Protein AF-A0A0S7YKS0-F1 (afdb_monomer_lite)

Structure (mmCIF, N/CA/C/O backbone):
data_AF-A0A0S7YKS0-F1
#
_entry.id   AF-A0A0S7YKS0-F1
#
loop_
_atom_site.group_PDB
_atom_site.id
_atom_site.type_symbol
_atom_site.label_atom_id
_atom_site.label_alt_id
_atom_site.label_comp_id
_atom_site.label_asym_id
_atom_site.label_entity_id
_atom_site.label_seq_id
_atom_site.pdbx_PDB_ins_code
_atom_site.Cartn_x
_atom_site.Cartn_y
_atom_site.Cartn_z
_atom_site.occupancy
_atom_site.B_iso_or_equiv
_atom_site.auth_seq_id
_atom_site.auth_comp_id
_atom_site.auth_asym_id
_atom_site.auth_atom_id
_atom_site.pdbx_PDB_model_num
ATOM 1 N N . MET A 1 1 ? 67.281 -23.633 -19.489 1.00 41.59 1 MET A N 1
ATOM 2 C CA . M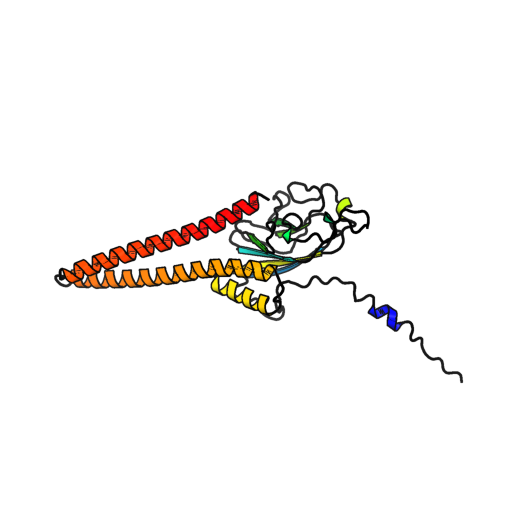ET A 1 1 ? 66.111 -23.533 -18.586 1.00 41.59 1 MET A CA 1
ATOM 3 C C . MET A 1 1 ? 65.755 -22.061 -18.432 1.00 41.59 1 MET A C 1
ATOM 5 O O . MET A 1 1 ? 66.538 -21.329 -17.847 1.00 41.59 1 MET A O 1
ATOM 9 N N . LYS A 1 2 ? 64.651 -21.601 -19.032 1.00 41.91 2 LYS A N 1
ATOM 10 C CA . LYS A 1 2 ? 64.213 -20.194 -18.996 1.00 41.91 2 LYS A CA 1
ATOM 11 C C . LYS A 1 2 ? 62.787 -20.181 -18.433 1.00 41.91 2 LYS A C 1
ATOM 13 O O . LYS A 1 2 ? 61.886 -20.729 -19.063 1.00 41.91 2 LYS A O 1
ATOM 18 N N . LYS A 1 3 ? 62.629 -19.679 -17.204 1.00 43.31 3 LYS A N 1
ATOM 19 C CA . LYS A 1 3 ? 61.348 -19.578 -16.483 1.00 43.31 3 LYS A CA 1
ATOM 20 C C . LYS A 1 3 ? 60.443 -18.576 -17.215 1.00 43.31 3 LYS A C 1
ATOM 22 O O . LYS A 1 3 ? 60.884 -17.463 -17.481 1.00 43.31 3 LYS A O 1
ATOM 27 N N . ARG A 1 4 ? 59.217 -18.986 -17.556 1.00 46.75 4 ARG A N 1
ATOM 28 C CA . ARG A 1 4 ? 58.121 -18.091 -17.966 1.00 46.75 4 ARG A CA 1
ATOM 29 C C . ARG A 1 4 ? 57.381 -17.650 -16.708 1.00 46.75 4 ARG A C 1
ATOM 31 O O . ARG A 1 4 ? 56.954 -18.508 -15.939 1.00 46.75 4 ARG A O 1
ATOM 38 N N . GLU A 1 5 ? 57.242 -16.347 -16.519 1.00 47.94 5 GLU A N 1
ATOM 39 C CA . GLU A 1 5 ? 56.251 -15.773 -15.608 1.00 47.94 5 GLU A CA 1
ATOM 40 C C . GLU A 1 5 ? 54.904 -15.699 -16.345 1.00 47.94 5 GLU A C 1
ATOM 42 O O . GLU A 1 5 ? 54.904 -15.377 -17.535 1.00 47.94 5 GLU A O 1
ATOM 47 N N . PRO A 1 6 ? 53.774 -16.048 -15.708 1.00 48.09 6 PRO A N 1
ATOM 48 C CA . PRO A 1 6 ? 52.466 -15.894 -16.320 1.00 48.09 6 PRO A CA 1
ATOM 49 C C . PRO A 1 6 ? 51.957 -14.457 -16.164 1.00 48.09 6 PRO A C 1
ATOM 51 O O . PRO A 1 6 ? 52.132 -13.813 -15.130 1.00 48.09 6 PRO A O 1
ATOM 54 N N . ASP A 1 7 ? 51.306 -13.995 -17.225 1.00 48.06 7 ASP A N 1
ATOM 55 C CA . ASP A 1 7 ? 50.751 -12.664 -17.422 1.00 48.06 7 ASP A CA 1
ATOM 56 C C . ASP A 1 7 ? 49.815 -12.212 -16.289 1.00 48.06 7 ASP A C 1
ATOM 58 O O . ASP A 1 7 ? 48.672 -12.656 -16.162 1.00 48.06 7 ASP A O 1
ATOM 62 N N . LEU A 1 8 ? 50.272 -11.219 -15.522 1.00 47.94 8 LEU A N 1
ATOM 63 C CA . LEU A 1 8 ? 49.490 -10.488 -14.515 1.00 47.94 8 LEU A CA 1
ATOM 64 C C . LEU A 1 8 ? 48.390 -9.592 -15.137 1.00 47.94 8 LEU A C 1
ATOM 66 O O . LEU A 1 8 ? 47.651 -8.916 -14.425 1.00 47.94 8 LEU A O 1
ATOM 70 N N . PHE A 1 9 ? 48.268 -9.575 -16.468 1.00 45.56 9 PHE A N 1
ATOM 71 C CA . PHE A 1 9 ? 47.380 -8.676 -17.210 1.00 45.56 9 PHE A CA 1
ATOM 72 C C . PHE A 1 9 ? 45.948 -9.206 -17.407 1.00 45.56 9 PHE A C 1
ATOM 74 O O . PHE A 1 9 ? 45.050 -8.417 -17.690 1.00 45.56 9 PHE A O 1
ATOM 81 N N . CYS A 1 10 ? 45.688 -10.505 -17.210 1.00 42.66 10 CYS A N 1
ATOM 82 C CA . CYS A 1 10 ? 44.346 -11.079 -17.424 1.00 42.66 10 CYS A CA 1
ATOM 83 C C . CYS A 1 10 ? 43.421 -11.041 -16.194 1.00 42.66 10 CYS A C 1
ATOM 85 O O . CYS A 1 10 ? 42.212 -11.196 -16.344 1.00 42.66 10 CYS A O 1
ATOM 87 N N . ILE A 1 11 ? 43.942 -10.806 -14.985 1.00 45.56 11 ILE A N 1
ATOM 88 C CA . ILE A 1 11 ? 43.123 -10.827 -13.754 1.00 45.56 11 ILE A CA 1
ATOM 89 C C . ILE A 1 11 ? 42.445 -9.465 -13.495 1.00 45.56 11 ILE A C 1
ATOM 91 O O . ILE A 1 11 ? 41.388 -9.402 -12.874 1.00 45.56 11 ILE A O 1
ATOM 95 N N . SER A 1 12 ? 42.984 -8.374 -14.051 1.00 43.69 12 SER A N 1
ATOM 96 C CA . SER A 1 12 ? 42.435 -7.014 -13.904 1.00 43.69 12 SER A CA 1
ATOM 97 C C . SER A 1 12 ? 41.128 -6.784 -14.690 1.00 43.69 12 SER A C 1
ATOM 99 O O . SER A 1 12 ? 40.241 -6.067 -14.231 1.00 43.69 12 SER A O 1
ATOM 101 N N . LEU A 1 13 ? 40.944 -7.446 -15.841 1.00 41.50 13 LEU A N 1
ATOM 102 C CA . LEU A 1 13 ? 39.771 -7.218 -16.701 1.00 41.50 13 LEU A CA 1
ATOM 103 C C . LEU A 1 13 ? 38.490 -7.935 -16.226 1.00 41.50 13 LEU A C 1
ATOM 105 O O . LEU A 1 13 ? 37.391 -7.592 -16.663 1.00 41.50 13 LEU A O 1
ATOM 109 N N . LEU A 1 14 ? 38.617 -8.916 -15.326 1.00 43.50 14 LEU A N 1
ATOM 110 C CA . LEU A 1 14 ? 37.498 -9.740 -14.847 1.00 43.50 14 LEU A CA 1
ATOM 111 C C . LEU A 1 14 ? 36.807 -9.152 -13.600 1.00 43.50 14 LEU A C 1
ATOM 113 O O . LEU A 1 14 ? 35.691 -9.538 -13.270 1.00 43.50 14 LEU A O 1
ATOM 117 N N . LEU A 1 15 ? 37.442 -8.180 -12.934 1.00 39.75 15 LEU A N 1
ATOM 118 C CA . LEU A 1 15 ? 36.901 -7.490 -11.754 1.00 39.75 15 LEU A CA 1
ATOM 119 C C . LEU A 1 15 ? 36.083 -6.233 -12.099 1.00 39.75 15 LEU A C 1
ATOM 121 O O . LEU A 1 15 ? 35.257 -5.808 -11.297 1.00 39.75 15 LEU A O 1
ATOM 125 N N . ILE A 1 16 ? 36.249 -5.666 -13.299 1.00 44.72 16 ILE A N 1
ATOM 126 C CA . ILE A 1 16 ? 35.523 -4.455 -13.733 1.00 44.72 16 ILE A CA 1
ATOM 127 C C . ILE A 1 16 ? 34.158 -4.793 -14.363 1.00 44.72 16 ILE A C 1
ATOM 129 O O . ILE A 1 16 ? 33.249 -3.968 -14.360 1.00 44.72 16 ILE A O 1
ATOM 133 N N . THR A 1 17 ? 33.944 -6.027 -14.829 1.00 44.62 17 THR A N 1
ATOM 134 C CA . THR A 1 17 ? 32.666 -6.452 -15.434 1.00 44.62 17 THR A CA 1
ATOM 135 C C . THR A 1 17 ? 31.585 -6.856 -14.422 1.00 44.62 17 THR A C 1
ATOM 137 O O . THR A 1 17 ? 30.427 -6.993 -14.807 1.00 44.62 17 THR A O 1
ATOM 140 N N . ILE A 1 18 ? 31.908 -6.972 -13.128 1.00 45.47 18 ILE A N 1
ATOM 141 C CA . ILE A 1 18 ? 30.929 -7.283 -12.064 1.00 45.47 18 ILE A CA 1
ATOM 142 C C . ILE A 1 18 ? 30.290 -6.002 -11.471 1.00 45.47 18 ILE A C 1
ATOM 144 O O . ILE A 1 18 ? 29.292 -6.076 -10.761 1.00 45.47 18 ILE A O 1
ATOM 148 N N . LEU A 1 19 ? 30.781 -4.805 -11.823 1.00 39.72 19 LEU A N 1
ATOM 149 C CA . LEU A 1 19 ? 30.318 -3.519 -11.267 1.00 39.72 19 LEU A CA 1
ATOM 150 C C . LEU A 1 19 ? 29.146 -2.848 -12.015 1.00 39.72 19 LEU A C 1
ATOM 152 O O . LEU A 1 19 ? 28.749 -1.750 -11.641 1.00 39.72 19 LEU A O 1
ATOM 156 N N . LEU A 1 20 ? 28.568 -3.477 -13.046 1.00 41.56 20 LEU A N 1
ATOM 157 C CA . LEU A 1 20 ? 27.454 -2.901 -13.827 1.00 41.56 20 LEU A CA 1
ATOM 158 C C . LEU A 1 20 ? 26.179 -3.751 -13.825 1.00 41.56 20 LEU A C 1
ATOM 160 O O . LEU A 1 20 ? 25.308 -3.573 -14.676 1.00 41.56 20 LEU A O 1
ATOM 164 N N . ILE A 1 21 ? 26.020 -4.642 -12.848 1.00 42.50 21 ILE A N 1
ATOM 165 C CA . ILE A 1 21 ? 24.680 -5.101 -12.495 1.00 42.50 21 ILE A CA 1
ATOM 166 C C . ILE A 1 21 ? 24.171 -4.084 -11.478 1.00 42.50 21 ILE A C 1
ATOM 168 O O . ILE A 1 21 ? 24.491 -4.174 -10.295 1.00 42.50 21 ILE A O 1
ATOM 172 N N . ASN A 1 22 ? 23.412 -3.090 -11.951 1.00 41.00 22 ASN A N 1
ATOM 173 C CA . ASN A 1 22 ? 22.520 -2.289 -11.111 1.00 41.00 22 ASN A CA 1
ATOM 174 C C . ASN A 1 22 ? 21.489 -3.249 -10.496 1.00 41.00 22 ASN A C 1
ATOM 176 O O . ASN A 1 22 ? 20.351 -3.348 -10.955 1.00 41.00 22 ASN A O 1
ATOM 180 N N . CYS A 1 23 ? 21.914 -4.026 -9.499 1.00 49.69 23 CYS A N 1
ATOM 181 C CA . CYS A 1 23 ? 21.028 -4.787 -8.643 1.00 49.69 23 CYS A CA 1
ATOM 182 C C . CYS A 1 23 ? 20.143 -3.756 -7.956 1.00 49.69 23 CYS A C 1
ATOM 184 O O . CYS A 1 23 ? 20.586 -3.054 -7.049 1.00 49.69 23 CYS A O 1
ATOM 186 N N . SER A 1 24 ? 18.905 -3.630 -8.429 1.00 59.66 24 SER A N 1
ATOM 187 C CA . SER A 1 24 ? 17.885 -2.900 -7.700 1.00 59.66 24 SER A CA 1
ATOM 188 C C . SER A 1 24 ? 17.683 -3.639 -6.380 1.00 59.66 24 SER A C 1
ATOM 190 O O . SER A 1 24 ? 17.155 -4.753 -6.360 1.00 59.66 24 SER A O 1
ATOM 192 N N . SER A 1 25 ? 18.193 -3.078 -5.288 1.00 74.38 25 SER A N 1
ATOM 193 C CA . SER A 1 25 ? 17.982 -3.656 -3.966 1.00 74.38 25 SER A CA 1
ATOM 194 C C . SER A 1 25 ? 16.516 -3.475 -3.579 1.00 74.38 25 SER A C 1
ATOM 196 O O . SER A 1 25 ? 15.980 -2.381 -3.782 1.00 74.38 25 SER A O 1
ATOM 198 N N . PRO A 1 26 ? 15.852 -4.513 -3.044 1.00 83.81 26 PRO A N 1
ATOM 199 C CA . PRO A 1 26 ? 14.505 -4.360 -2.517 1.00 83.81 26 PRO A CA 1
ATOM 200 C C . PRO A 1 26 ? 14.503 -3.316 -1.397 1.00 83.81 26 PRO A C 1
ATOM 202 O O . PRO A 1 26 ? 15.456 -3.240 -0.624 1.00 83.81 26 PRO A O 1
ATOM 205 N N . ASN A 1 27 ? 13.422 -2.549 -1.292 1.00 82.56 27 ASN A N 1
ATOM 206 C CA . ASN A 1 27 ? 13.188 -1.624 -0.183 1.00 82.56 27 ASN A CA 1
ATOM 207 C C . ASN A 1 27 ? 12.911 -2.394 1.114 1.00 82.56 27 ASN A C 1
ATOM 209 O O . ASN A 1 27 ? 13.177 -1.897 2.200 1.00 82.56 27 ASN A O 1
ATOM 213 N N . ILE A 1 28 ? 12.381 -3.619 1.016 1.00 88.56 28 ILE A N 1
ATOM 214 C CA . ILE A 1 28 ? 12.119 -4.484 2.169 1.00 88.56 28 ILE A CA 1
ATOM 215 C C . ILE A 1 28 ? 13.080 -5.671 2.205 1.00 88.56 28 ILE A C 1
ATOM 217 O O . ILE A 1 28 ? 13.209 -6.470 1.272 1.00 88.56 28 ILE A O 1
ATOM 221 N N . HIS A 1 29 ? 13.677 -5.877 3.374 1.00 86.94 29 HIS A N 1
ATOM 222 C CA . HIS A 1 29 ? 14.512 -7.034 3.645 1.00 86.94 29 HIS A CA 1
ATOM 223 C C . HIS A 1 29 ? 13.676 -8.182 4.227 1.00 86.94 29 HIS A C 1
ATOM 225 O O . HIS A 1 29 ? 13.508 -8.300 5.446 1.00 86.94 29 HIS A O 1
ATOM 231 N N . ILE A 1 30 ? 13.190 -9.065 3.348 1.00 86.50 30 ILE A N 1
ATOM 232 C CA . ILE A 1 30 ? 12.594 -10.355 3.728 1.00 86.50 30 ILE A CA 1
ATOM 233 C C . ILE A 1 30 ? 13.641 -11.469 3.657 1.00 86.50 30 ILE A C 1
ATOM 235 O O . ILE A 1 30 ? 14.241 -11.730 2.613 1.00 86.50 30 ILE A O 1
ATOM 239 N N . ASP A 1 31 ? 13.814 -12.169 4.776 1.00 85.94 31 ASP A N 1
ATOM 240 C CA . ASP A 1 31 ? 14.594 -13.400 4.854 1.00 85.94 31 ASP A CA 1
ATOM 241 C C . ASP A 1 31 ? 13.798 -14.549 4.220 1.00 85.94 31 ASP A C 1
ATOM 243 O O . ASP A 1 31 ? 12.878 -15.091 4.828 1.00 85.94 31 ASP A O 1
ATOM 247 N N . LYS A 1 32 ? 14.155 -14.921 2.985 1.00 85.12 32 LYS A N 1
ATOM 248 C CA . LYS A 1 32 ? 13.467 -15.972 2.214 1.00 85.12 32 LYS A CA 1
ATOM 249 C C . LYS A 1 32 ? 13.590 -17.372 2.829 1.00 85.12 32 LYS A C 1
ATOM 251 O O . LYS A 1 32 ? 12.893 -18.276 2.382 1.00 85.12 32 LYS A O 1
ATOM 256 N N . SER A 1 33 ? 14.476 -17.568 3.811 1.00 87.75 33 SER A N 1
ATOM 257 C CA . SER A 1 33 ? 14.604 -18.842 4.533 1.00 87.75 33 SER A CA 1
ATOM 258 C C . SER A 1 33 ? 13.583 -18.998 5.663 1.00 87.75 33 SER A C 1
ATOM 260 O O . SER A 1 33 ? 13.441 -20.085 6.223 1.00 87.75 33 SER A O 1
ATOM 262 N N . LYS A 1 34 ? 12.864 -17.922 6.001 1.00 90.94 34 LYS A N 1
ATOM 263 C CA . LYS A 1 34 ? 11.870 -17.884 7.073 1.00 90.94 34 LYS A CA 1
ATOM 264 C C . LYS A 1 34 ? 10.467 -17.695 6.505 1.00 90.94 34 LYS A C 1
ATOM 266 O O . LYS A 1 34 ? 10.314 -17.124 5.423 1.00 90.94 34 LYS A O 1
ATOM 271 N N . PRO A 1 35 ? 9.430 -18.142 7.234 1.00 92.75 35 PRO A N 1
ATOM 272 C CA . PRO A 1 35 ? 8.066 -17.770 6.896 1.00 92.75 35 PRO A CA 1
ATOM 273 C C . PRO A 1 35 ? 7.915 -16.245 6.920 1.00 92.75 35 PRO A C 1
ATOM 275 O O . PRO A 1 35 ? 8.603 -15.546 7.674 1.00 92.75 35 PRO A O 1
ATOM 278 N N . LEU A 1 36 ? 6.997 -15.736 6.098 1.00 94.25 36 LEU A N 1
ATOM 279 C CA . LEU A 1 36 ? 6.650 -14.320 6.116 1.00 94.25 36 LEU A CA 1
ATOM 280 C C . LEU A 1 36 ? 6.119 -13.922 7.504 1.00 94.25 36 LEU A C 1
ATOM 282 O O . LEU A 1 36 ? 5.474 -14.737 8.172 1.00 94.25 36 LEU A O 1
ATOM 286 N N . PRO A 1 37 ? 6.375 -12.681 7.959 1.00 94.44 37 PRO A N 1
ATOM 287 C CA . PRO A 1 37 ? 5.742 -12.162 9.164 1.00 94.44 37 PRO A CA 1
ATOM 288 C C . PRO A 1 37 ? 4.213 -12.299 9.072 1.00 94.44 37 PRO A C 1
ATOM 290 O O . PRO A 1 37 ? 3.673 -12.029 8.002 1.00 94.44 37 PRO A O 1
ATOM 293 N N . PRO A 1 38 ? 3.496 -12.632 10.164 1.00 95.44 38 PRO A N 1
ATOM 294 C CA . PRO A 1 38 ? 2.053 -12.910 10.116 1.00 95.44 38 PRO A CA 1
ATOM 295 C C . PRO A 1 38 ? 1.182 -11.788 9.534 1.00 95.44 38 PRO A C 1
ATOM 297 O O . PRO A 1 38 ? 0.102 -12.051 9.019 1.00 95.44 38 PRO A O 1
ATOM 300 N N . VAL A 1 39 ? 1.648 -10.539 9.609 1.00 96.69 39 VAL A N 1
ATOM 301 C CA . VAL A 1 39 ? 0.955 -9.367 9.054 1.00 96.69 39 VAL A CA 1
ATOM 302 C C . VAL A 1 39 ? 1.045 -9.281 7.520 1.00 96.69 39 VAL A C 1
ATOM 304 O O . VAL A 1 39 ? 0.263 -8.573 6.892 1.00 96.69 39 VAL A O 1
ATOM 307 N N . VAL A 1 40 ? 1.963 -10.019 6.888 1.00 97.38 40 VAL A N 1
ATOM 308 C CA . VAL A 1 40 ? 2.194 -10.026 5.437 1.00 97.38 40 VAL A CA 1
ATOM 309 C C . VAL A 1 40 ? 1.611 -11.306 4.830 1.00 97.38 40 VAL A C 1
ATOM 311 O O . VAL A 1 40 ? 2.151 -12.391 5.036 1.00 97.38 40 VAL A O 1
ATOM 314 N N . LYS A 1 41 ? 0.541 -11.179 4.033 1.00 97.31 41 LYS A N 1
ATOM 315 C CA . LYS A 1 41 ? -0.045 -12.285 3.248 1.00 97.31 41 LYS A CA 1
ATOM 316 C C . LYS A 1 41 ? 0.913 -12.719 2.145 1.00 97.31 41 LYS A C 1
ATOM 318 O O . LYS A 1 41 ? 1.162 -13.906 1.954 1.00 97.31 41 LYS A O 1
ATOM 323 N N . LEU A 1 42 ? 1.443 -11.742 1.413 1.00 97.38 42 LEU A N 1
ATOM 324 C CA . LEU A 1 42 ? 2.343 -11.957 0.289 1.00 97.38 42 LEU A CA 1
ATOM 325 C C . LEU A 1 42 ? 3.347 -10.813 0.199 1.00 97.38 42 LEU A C 1
ATOM 327 O O . LEU A 1 42 ? 3.005 -9.649 0.392 1.00 97.38 42 LEU A O 1
ATOM 331 N N . TYR A 1 43 ? 4.583 -11.161 -0.145 1.00 97.56 43 TYR A N 1
ATOM 332 C CA . TYR A 1 43 ? 5.625 -10.205 -0.483 1.00 97.56 43 TYR A CA 1
ATOM 333 C C . TYR A 1 43 ? 6.288 -10.592 -1.800 1.00 97.56 43 TYR A C 1
ATOM 335 O O . TYR A 1 43 ? 6.698 -11.743 -1.987 1.00 97.56 43 TYR A O 1
ATOM 343 N N . LYS A 1 44 ? 6.445 -9.619 -2.696 1.00 96.94 44 LYS A N 1
ATOM 344 C CA . LYS A 1 44 ? 7.152 -9.800 -3.959 1.00 96.94 44 LYS A CA 1
ATOM 345 C C . LYS A 1 44 ? 7.979 -8.566 -4.289 1.00 96.94 44 LYS A C 1
ATOM 347 O O . LYS A 1 44 ? 7.445 -7.472 -4.391 1.00 96.94 44 LYS A O 1
ATOM 352 N N . HIS A 1 45 ? 9.260 -8.786 -4.551 1.00 96.56 45 HIS A N 1
ATOM 353 C CA . HIS A 1 45 ? 10.121 -7.798 -5.185 1.00 96.56 45 HIS A CA 1
ATOM 354 C C . HIS A 1 45 ? 10.138 -8.008 -6.705 1.00 96.56 45 HIS A C 1
ATOM 356 O O . HIS A 1 45 ? 10.290 -9.150 -7.163 1.00 96.56 45 HIS A O 1
ATOM 362 N N . VAL A 1 46 ? 10.014 -6.929 -7.477 1.00 96.25 46 VAL A N 1
ATOM 363 C CA . VAL A 1 46 ? 10.158 -6.920 -8.937 1.00 96.25 46 VAL A CA 1
ATOM 364 C C . VAL A 1 46 ? 10.969 -5.714 -9.412 1.00 96.25 46 VAL A C 1
ATOM 366 O O . VAL A 1 46 ? 10.872 -4.614 -8.875 1.00 96.25 46 VAL A O 1
ATOM 369 N N . THR A 1 47 ? 11.726 -5.917 -10.486 1.00 96.62 47 THR A N 1
ATOM 370 C CA . THR A 1 47 ? 12.468 -4.854 -11.167 1.00 96.62 47 THR A CA 1
ATOM 371 C C . THR A 1 47 ? 11.725 -4.446 -12.435 1.00 96.62 47 THR A C 1
ATOM 373 O O . THR A 1 47 ? 11.494 -5.277 -13.318 1.00 96.62 47 THR A O 1
ATOM 376 N N . VAL A 1 48 ? 11.386 -3.163 -12.562 1.00 96.69 48 VAL A N 1
ATOM 377 C CA . VAL A 1 48 ? 10.882 -2.583 -13.817 1.00 96.69 48 VAL A CA 1
ATOM 378 C C . VAL A 1 48 ? 12.062 -1.941 -14.538 1.00 96.69 48 VAL A C 1
ATOM 380 O O . VAL A 1 48 ? 12.453 -0.819 -14.228 1.00 96.69 48 VAL A O 1
ATOM 383 N N . ALA A 1 49 ? 12.674 -2.685 -15.458 1.00 95.81 49 ALA A N 1
ATOM 384 C CA . ALA A 1 49 ? 13.850 -2.234 -16.197 1.00 95.81 49 ALA A CA 1
ATOM 385 C C . ALA A 1 49 ? 13.485 -1.274 -17.341 1.00 95.81 49 ALA A C 1
ATOM 387 O O . ALA A 1 49 ? 12.512 -1.514 -18.062 1.00 95.81 49 ALA A O 1
ATOM 388 N N . GLY A 1 50 ? 14.308 -0.240 -17.537 1.00 95.50 50 GLY A N 1
ATOM 389 C CA . GLY A 1 50 ? 14.328 0.551 -18.768 1.00 95.50 50 GLY A CA 1
ATOM 390 C C . GLY A 1 50 ? 14.689 -0.309 -19.985 1.00 95.50 50 GLY A C 1
ATOM 391 O O . GLY A 1 50 ? 15.202 -1.422 -19.847 1.00 95.50 50 GLY A O 1
ATOM 392 N N . GLY A 1 51 ? 14.378 0.173 -21.186 1.00 94.75 51 GLY A N 1
ATOM 393 C CA . GLY A 1 51 ? 14.613 -0.562 -22.433 1.00 94.75 51 GLY A CA 1
ATOM 394 C C . GLY A 1 51 ? 13.415 -1.408 -22.861 1.00 94.75 51 GLY A C 1
ATOM 395 O O . GLY A 1 51 ? 13.422 -2.019 -23.929 1.00 94.75 51 GLY A O 1
ATOM 396 N N . VAL A 1 52 ? 12.381 -1.486 -22.020 1.00 93.00 52 VAL A N 1
ATOM 397 C CA . VAL A 1 52 ? 11.276 -2.430 -22.163 1.00 93.00 52 VAL A CA 1
ATOM 398 C C . VAL A 1 52 ? 9.946 -1.696 -22.194 1.00 93.00 52 VAL A C 1
ATOM 400 O O . VAL A 1 52 ? 9.482 -1.165 -21.191 1.00 93.00 52 VAL A O 1
ATOM 403 N N . SER A 1 53 ? 9.259 -1.762 -23.329 1.00 94.38 53 SER A N 1
ATOM 404 C CA . SER A 1 53 ? 7.915 -1.205 -23.454 1.00 94.38 53 SER A CA 1
ATOM 405 C C . SER A 1 53 ? 6.834 -2.094 -22.825 1.00 94.38 53 SER A C 1
ATOM 407 O O . SER A 1 53 ? 6.854 -3.318 -22.991 1.00 94.38 53 SER A O 1
ATOM 409 N N . GLY A 1 54 ? 5.812 -1.460 -22.246 1.00 93.88 54 GLY A N 1
ATOM 410 C CA . GLY A 1 54 ? 4.565 -2.103 -21.825 1.00 93.88 54 GLY A CA 1
ATOM 411 C C . GLY A 1 54 ? 4.583 -2.675 -20.405 1.00 93.88 54 GLY A C 1
ATOM 412 O O . GLY A 1 54 ? 5.516 -2.477 -19.632 1.00 93.88 54 GLY A O 1
ATOM 413 N N . LEU A 1 55 ? 3.499 -3.373 -20.064 1.00 96.62 55 LEU A N 1
ATOM 414 C CA . LEU A 1 55 ? 3.275 -3.969 -18.749 1.00 96.62 55 LEU A CA 1
ATOM 415 C C . LEU A 1 55 ? 3.681 -5.450 -18.732 1.00 96.62 55 LEU A C 1
ATOM 417 O O . LEU A 1 55 ? 3.361 -6.197 -19.660 1.00 96.62 55 LEU A O 1
ATOM 421 N N . ARG A 1 56 ? 4.327 -5.892 -17.652 1.00 96.19 56 ARG A N 1
ATOM 422 C CA . ARG A 1 56 ? 4.751 -7.281 -17.429 1.00 96.19 56 ARG A CA 1
ATOM 423 C C . ARG A 1 56 ? 4.034 -7.896 -16.241 1.00 96.19 56 ARG A C 1
ATOM 425 O O . ARG A 1 56 ? 3.799 -7.218 -15.248 1.00 96.19 56 ARG A O 1
ATOM 432 N N . ASP A 1 57 ? 3.702 -9.179 -16.367 1.00 97.38 57 ASP A N 1
ATOM 433 C CA . ASP A 1 57 ? 3.115 -9.963 -15.277 1.00 97.38 57 ASP A CA 1
ATOM 434 C C . ASP A 1 57 ? 4.113 -10.021 -14.111 1.00 97.38 57 ASP A C 1
ATOM 436 O O . ASP A 1 57 ? 5.279 -10.379 -14.296 1.00 97.38 57 ASP A O 1
ATOM 440 N N . THR A 1 58 ? 3.660 -9.631 -12.923 1.00 97.94 58 THR A N 1
ATOM 441 C CA . THR A 1 58 ? 4.472 -9.662 -11.697 1.00 97.94 58 THR A CA 1
ATOM 442 C C . THR A 1 58 ? 4.489 -11.044 -11.038 1.00 97.94 58 THR A C 1
ATOM 444 O O . THR A 1 58 ? 5.329 -11.311 -10.171 1.00 97.94 58 THR A O 1
ATOM 447 N N . GLY A 1 59 ? 3.576 -11.929 -11.448 1.00 97.62 59 GLY A N 1
ATOM 448 C CA . GLY A 1 59 ? 3.287 -13.198 -10.790 1.00 97.62 59 GLY A CA 1
ATOM 449 C C . GLY A 1 59 ? 2.490 -13.041 -9.493 1.00 97.62 59 GLY A C 1
ATOM 450 O O . GLY A 1 59 ? 2.473 -13.974 -8.695 1.00 97.62 59 GLY A O 1
ATOM 451 N N . VAL A 1 60 ? 1.896 -11.868 -9.253 1.00 98.31 60 VAL A N 1
ATOM 452 C CA . VAL A 1 60 ? 1.035 -11.596 -8.098 1.00 98.31 60 VAL A CA 1
ATOM 453 C C . VAL A 1 60 ? -0.418 -11.578 -8.557 1.00 98.31 60 VAL A C 1
ATOM 455 O O . VAL A 1 60 ? -0.791 -10.772 -9.411 1.00 98.31 60 VAL A O 1
ATOM 458 N N . ASP A 1 61 ? -1.230 -12.449 -7.970 1.00 98.06 61 ASP A N 1
ATOM 459 C CA . ASP A 1 61 ? -2.684 -12.440 -8.106 1.00 98.06 61 ASP A CA 1
ATOM 460 C C . ASP A 1 61 ? -3.290 -11.680 -6.923 1.00 98.06 61 ASP A C 1
ATOM 462 O O . ASP A 1 61 ? -2.914 -11.911 -5.774 1.00 98.06 61 ASP A O 1
ATOM 466 N N . ILE A 1 62 ? -4.191 -10.743 -7.217 1.00 97.56 62 ILE A N 1
ATOM 467 C CA . ILE A 1 62 ? -4.845 -9.885 -6.227 1.00 97.56 62 ILE A CA 1
ATOM 468 C C . ILE A 1 62 ? -6.297 -10.322 -6.081 1.00 97.56 62 ILE A C 1
ATOM 470 O O . ILE A 1 62 ? -7.022 -10.420 -7.075 1.00 97.56 62 ILE A O 1
ATOM 474 N N . GLU A 1 63 ? -6.735 -10.540 -4.847 1.00 96.62 63 GLU A N 1
ATOM 475 C CA . GLU A 1 63 ? -8.141 -10.761 -4.520 1.00 96.62 63 GLU A CA 1
ATOM 476 C C . GLU A 1 63 ? -8.847 -9.429 -4.256 1.00 96.62 63 GLU A C 1
ATOM 478 O O . GLU A 1 63 ? -8.252 -8.464 -3.780 1.00 96.62 63 GLU A O 1
ATOM 483 N N . ARG A 1 64 ? -10.161 -9.373 -4.492 1.00 92.56 64 ARG A N 1
ATOM 484 C CA . ARG A 1 64 ? -10.939 -8.135 -4.331 1.00 92.56 64 ARG A CA 1
ATOM 485 C C . ARG A 1 64 ? -10.834 -7.509 -2.934 1.00 92.56 64 ARG A C 1
ATOM 487 O O . ARG A 1 64 ? -10.951 -6.292 -2.798 1.00 92.56 64 ARG A O 1
ATOM 494 N N . THR A 1 65 ? -10.650 -8.328 -1.905 1.00 92.62 65 THR A N 1
ATOM 495 C CA . THR A 1 65 ? -10.531 -7.902 -0.504 1.00 92.62 65 THR A CA 1
ATOM 496 C C . THR A 1 65 ? -9.105 -7.562 -0.085 1.00 92.62 65 THR A C 1
ATOM 498 O O . THR A 1 65 ? -8.909 -7.115 1.043 1.00 92.62 65 THR A O 1
ATOM 501 N N . ASP A 1 66 ? -8.115 -7.770 -0.955 1.00 95.69 66 ASP A N 1
ATOM 502 C CA . ASP A 1 66 ? -6.719 -7.538 -0.614 1.00 95.69 66 ASP A CA 1
ATOM 503 C C . ASP A 1 66 ? -6.417 -6.048 -0.436 1.00 95.69 66 ASP A C 1
ATOM 505 O O . ASP A 1 66 ? -6.856 -5.185 -1.204 1.00 95.69 66 ASP A O 1
ATOM 509 N N . SER A 1 67 ? -5.629 -5.766 0.600 1.00 94.69 67 SER A N 1
ATOM 510 C CA . SER A 1 67 ? -5.017 -4.466 0.847 1.00 94.69 67 SER A CA 1
ATOM 511 C C . SER A 1 67 ? -3.580 -4.522 0.344 1.00 94.69 67 SER A C 1
ATOM 513 O O . SER A 1 67 ? -2.767 -5.289 0.869 1.00 94.69 67 SER A O 1
ATOM 515 N N . VAL A 1 68 ? -3.289 -3.759 -0.710 1.00 96.75 68 VAL A N 1
ATOM 516 C CA . VAL A 1 68 ? -2.012 -3.821 -1.425 1.00 96.75 68 VAL A CA 1
ATOM 517 C C . VAL A 1 68 ? -1.235 -2.530 -1.226 1.00 96.75 68 VAL A C 1
ATOM 519 O O . VAL A 1 68 ? -1.771 -1.448 -1.456 1.00 96.75 68 VAL A O 1
ATOM 522 N N . THR A 1 69 ? 0.045 -2.656 -0.879 1.00 97.00 69 THR A N 1
ATOM 523 C CA . THR A 1 69 ? 1.025 -1.564 -0.872 1.00 97.00 69 THR A CA 1
ATOM 524 C C . THR A 1 69 ? 2.069 -1.802 -1.958 1.00 97.00 69 THR A C 1
ATOM 526 O O . THR A 1 69 ? 2.605 -2.904 -2.092 1.00 97.00 69 THR A O 1
ATOM 529 N N . ILE A 1 70 ? 2.385 -0.752 -2.712 1.00 96.75 70 ILE A N 1
ATOM 530 C CA . ILE A 1 70 ? 3.509 -0.687 -3.644 1.00 96.75 70 ILE A CA 1
ATOM 531 C C . ILE A 1 70 ? 4.516 0.327 -3.107 1.00 96.75 70 ILE A C 1
ATOM 533 O O . ILE A 1 70 ? 4.191 1.503 -2.954 1.00 96.75 70 ILE A O 1
ATOM 537 N N . LEU A 1 71 ? 5.746 -0.119 -2.863 1.00 95.94 71 LEU A N 1
ATOM 538 C CA . LEU A 1 71 ? 6.895 0.743 -2.579 1.00 95.94 71 LEU A CA 1
ATOM 539 C C . LEU A 1 71 ? 7.778 0.769 -3.821 1.00 95.94 71 LEU A C 1
ATOM 541 O O . LEU A 1 71 ? 8.086 -0.294 -4.360 1.00 95.94 71 LEU A O 1
ATOM 545 N N . ALA A 1 72 ? 8.184 1.947 -4.287 1.00 93.81 72 ALA A N 1
ATOM 546 C CA . ALA A 1 72 ? 9.013 2.042 -5.482 1.00 93.81 72 ALA A CA 1
ATOM 547 C C . ALA A 1 72 ? 10.126 3.075 -5.324 1.00 93.81 72 ALA A C 1
ATOM 549 O O . ALA A 1 72 ? 9.882 4.212 -4.937 1.00 93.81 72 ALA A O 1
ATOM 550 N N . THR A 1 73 ? 11.341 2.675 -5.688 1.00 92.75 73 THR A N 1
ATOM 551 C CA . THR A 1 73 ? 12.536 3.530 -5.717 1.00 92.75 73 THR A CA 1
ATOM 552 C C . THR A 1 73 ? 13.332 3.290 -7.001 1.00 92.75 73 THR A C 1
ATOM 554 O O . THR A 1 73 ? 12.917 2.528 -7.879 1.00 92.75 73 THR A O 1
ATOM 557 N N . GLY A 1 74 ? 14.485 3.945 -7.133 1.00 92.75 74 GLY A N 1
ATOM 558 C CA . GLY A 1 74 ? 15.340 3.866 -8.314 1.00 92.75 74 GLY A CA 1
ATOM 559 C C . GLY A 1 74 ? 15.015 4.941 -9.345 1.00 92.75 74 GLY A C 1
ATOM 560 O O . GLY A 1 74 ? 14.268 5.885 -9.083 1.00 92.75 74 GLY A O 1
ATOM 561 N N . SER A 1 75 ? 15.610 4.817 -10.527 1.00 95.31 75 SER A N 1
ATOM 562 C CA . SER A 1 75 ? 15.436 5.794 -11.595 1.00 95.31 75 SER A CA 1
ATOM 563 C C . SER A 1 75 ? 15.673 5.196 -12.975 1.00 95.31 75 SER A C 1
ATOM 565 O O . SER A 1 75 ? 16.403 4.214 -13.142 1.00 95.31 75 SER A O 1
ATOM 567 N N . ILE A 1 76 ? 15.032 5.801 -13.974 1.00 96.25 76 ILE A N 1
ATOM 568 C CA . ILE A 1 76 ? 15.231 5.495 -15.389 1.00 96.25 76 ILE A CA 1
ATOM 569 C C . ILE A 1 76 ? 15.566 6.799 -16.124 1.00 96.25 76 ILE A C 1
ATOM 571 O O . ILE A 1 76 ? 14.960 7.842 -15.887 1.00 96.25 76 ILE A O 1
ATOM 575 N N . ASN A 1 77 ? 16.528 6.744 -17.038 1.00 95.56 77 ASN A N 1
ATOM 576 C CA . ASN A 1 77 ? 16.793 7.799 -18.009 1.00 95.56 77 ASN A CA 1
ATOM 577 C C . ASN A 1 77 ? 16.053 7.453 -19.303 1.00 95.56 77 ASN A C 1
ATOM 579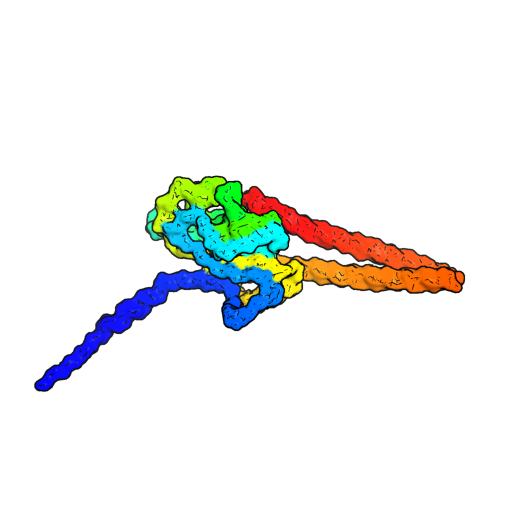 O O . ASN A 1 77 ? 16.419 6.488 -19.966 1.00 95.56 77 ASN A O 1
ATOM 583 N N . PHE A 1 78 ? 15.042 8.242 -19.667 1.00 92.06 78 PHE A N 1
ATOM 584 C CA . PHE A 1 78 ? 14.184 8.045 -20.850 1.00 92.06 78 PHE A CA 1
ATOM 585 C C . PHE A 1 78 ? 14.803 8.540 -22.167 1.00 92.06 78 PHE A C 1
ATOM 587 O O . PHE A 1 78 ? 14.229 8.446 -23.247 1.00 92.06 78 PHE A O 1
ATOM 594 N N . CYS A 1 79 ? 15.978 9.150 -22.074 1.00 87.00 79 CYS A N 1
ATOM 595 C CA . CYS A 1 79 ? 16.847 9.390 -23.208 1.00 87.00 79 CYS A CA 1
ATOM 596 C C . CYS A 1 79 ? 18.242 9.701 -22.664 1.00 87.00 79 CYS A C 1
ATOM 598 O O . CYS A 1 79 ? 18.534 10.856 -22.359 1.00 87.00 79 CYS A O 1
ATOM 600 N N . PRO A 1 80 ? 19.145 8.721 -22.542 1.00 84.94 80 PRO A N 1
ATOM 601 C CA . PRO A 1 80 ? 20.456 8.937 -21.928 1.00 84.94 80 PRO A CA 1
ATOM 602 C C . PRO A 1 80 ? 21.428 9.753 -22.797 1.00 84.94 80 PRO A C 1
ATOM 604 O O . PRO A 1 80 ? 22.600 9.894 -22.456 1.00 84.94 80 PRO A O 1
ATOM 607 N N . LYS A 1 81 ? 20.980 10.283 -23.942 1.00 87.44 81 LYS A N 1
ATOM 608 C CA . LYS A 1 81 ? 21.833 11.033 -24.867 1.00 87.44 81 LYS A CA 1
ATOM 609 C C . LYS A 1 81 ? 22.081 12.456 -24.339 1.00 87.44 81 LYS A C 1
ATOM 611 O O . LYS A 1 81 ? 21.147 13.072 -23.828 1.00 87.44 81 LYS A O 1
ATOM 616 N N . PRO A 1 82 ? 23.284 13.035 -24.533 1.00 82.94 82 PRO A N 1
ATOM 617 C CA . PRO A 1 82 ? 23.657 14.327 -23.938 1.00 82.94 82 PRO A CA 1
ATOM 618 C C . PRO A 1 82 ? 22.786 15.516 -24.361 1.00 82.94 82 PRO A C 1
ATOM 620 O O . PRO A 1 82 ? 22.711 16.512 -23.652 1.00 82.94 82 PRO A O 1
ATOM 623 N N . TYR A 1 83 ? 22.149 15.431 -25.530 1.00 85.94 83 TYR A N 1
ATOM 624 C CA . TYR A 1 83 ? 21.299 16.489 -26.077 1.00 85.94 83 TYR A CA 1
ATOM 625 C C . TYR A 1 83 ? 19.833 16.383 -25.631 1.00 85.94 83 TYR A C 1
ATOM 627 O O . TYR A 1 83 ? 19.020 17.233 -25.994 1.00 85.94 83 TYR A O 1
ATOM 635 N N . CYS A 1 84 ? 19.467 15.333 -24.891 1.00 86.69 84 CYS A N 1
ATOM 636 C CA . CYS A 1 84 ? 18.106 15.176 -24.404 1.00 86.69 84 CYS A CA 1
ATOM 637 C C . CYS A 1 84 ? 17.837 16.083 -23.197 1.00 86.69 84 CYS A C 1
ATOM 639 O O . CYS A 1 84 ? 18.734 16.295 -22.377 1.00 86.69 84 CYS A O 1
ATOM 641 N N . PRO A 1 85 ? 16.609 16.624 -23.061 1.00 87.00 85 PRO A N 1
ATOM 642 C CA . PRO A 1 85 ? 16.282 17.510 -21.953 1.00 87.00 85 PRO A CA 1
ATOM 643 C C . PRO A 1 85 ? 16.544 16.845 -20.602 1.00 87.00 85 PRO A C 1
ATOM 645 O O . PRO A 1 85 ? 16.242 15.665 -20.416 1.00 87.00 85 PRO A O 1
ATOM 648 N N . ALA A 1 86 ? 17.035 17.623 -19.634 1.00 85.62 86 ALA A N 1
ATOM 649 C CA . ALA A 1 86 ? 17.319 17.140 -18.281 1.00 85.62 86 ALA A CA 1
ATOM 650 C C . ALA A 1 86 ? 16.094 16.501 -17.599 1.00 85.62 86 ALA A C 1
ATOM 652 O O . ALA A 1 86 ? 16.249 15.639 -16.745 1.00 85.62 86 ALA A O 1
ATOM 653 N N . THR A 1 87 ? 14.876 16.859 -18.018 1.00 86.38 87 THR A N 1
ATOM 654 C CA . THR A 1 87 ? 13.618 16.270 -17.533 1.00 86.38 87 THR A CA 1
ATOM 655 C C . THR A 1 87 ? 13.437 14.790 -17.887 1.00 86.38 87 THR A C 1
ATOM 657 O O . THR A 1 87 ? 12.567 14.145 -17.315 1.00 86.38 87 THR A O 1
ATOM 660 N N . TYR A 1 88 ? 14.216 14.261 -18.836 1.00 88.75 88 TYR A N 1
ATOM 661 C CA . TYR A 1 88 ? 14.249 12.837 -19.193 1.00 88.75 88 TYR A CA 1
ATOM 662 C C . TYR A 1 88 ? 15.415 12.089 -18.532 1.00 88.75 88 TYR A C 1
ATOM 664 O O . TYR A 1 88 ? 15.601 10.900 -18.791 1.00 88.75 88 TYR A O 1
ATOM 672 N N . GLN A 1 89 ? 16.201 12.771 -17.696 1.00 91.06 89 GLN A N 1
ATOM 673 C CA . GLN A 1 89 ? 17.244 12.168 -16.873 1.00 91.06 89 GLN A CA 1
ATOM 674 C C . GLN A 1 89 ? 16.722 11.969 -15.452 1.00 91.06 89 GLN A C 1
ATOM 676 O O . GLN A 1 89 ? 15.972 12.796 -14.937 1.00 91.06 89 GLN A O 1
ATOM 681 N N . ASN A 1 90 ? 17.162 10.889 -14.813 1.00 92.00 90 ASN A N 1
ATOM 682 C CA . ASN A 1 90 ? 16.839 10.514 -13.445 1.00 92.00 90 ASN A CA 1
ATOM 683 C C . ASN A 1 90 ? 15.331 10.597 -13.156 1.00 92.00 90 ASN A C 1
ATOM 685 O O . ASN A 1 90 ? 14.908 11.183 -12.162 1.00 92.00 90 ASN A O 1
ATOM 689 N N . VAL A 1 91 ? 14.512 10.050 -14.058 1.00 94.62 91 VAL A N 1
ATOM 690 C CA . VAL A 1 91 ? 13.062 9.991 -13.874 1.00 94.62 91 VAL A CA 1
ATOM 691 C C . VAL A 1 91 ? 12.790 8.970 -12.782 1.00 94.62 91 VAL A C 1
ATOM 693 O O . VAL A 1 91 ? 13.152 7.805 -12.934 1.00 94.62 91 VAL A O 1
ATOM 696 N N . THR A 1 92 ? 12.178 9.399 -11.682 1.00 94.31 92 THR A N 1
ATOM 697 C CA . THR A 1 92 ? 11.947 8.557 -10.503 1.00 94.31 92 THR A CA 1
ATOM 698 C C . THR A 1 92 ? 10.451 8.262 -10.293 1.00 94.31 92 THR A C 1
ATOM 700 O O . THR A 1 92 ? 9.602 9.030 -10.769 1.00 94.31 92 THR A O 1
ATOM 703 N N . PRO A 1 93 ? 10.082 7.165 -9.598 1.00 93.12 93 PRO A N 1
ATOM 704 C CA . PRO A 1 93 ? 8.680 6.799 -9.368 1.00 93.12 93 PRO A CA 1
ATOM 705 C C . PRO A 1 93 ? 7.854 7.883 -8.661 1.00 93.12 93 PRO A C 1
ATOM 707 O O . PRO A 1 93 ? 6.664 8.016 -8.945 1.00 93.12 93 PRO A O 1
ATOM 710 N N . GLU A 1 94 ? 8.477 8.706 -7.811 1.00 90.81 94 GLU A N 1
ATOM 711 C CA . GLU A 1 94 ? 7.827 9.770 -7.029 1.00 90.81 94 GLU A CA 1
ATOM 712 C C . GLU A 1 94 ? 7.210 10.872 -7.890 1.00 90.81 94 GLU A C 1
ATOM 714 O O . GLU A 1 94 ? 6.390 11.662 -7.424 1.00 90.81 94 GLU A O 1
ATOM 719 N N . LEU A 1 95 ? 7.573 10.953 -9.170 1.00 91.50 95 LEU A N 1
ATOM 720 C CA . LEU A 1 95 ? 6.895 11.853 -10.095 1.00 91.50 95 LEU A CA 1
ATOM 721 C C . LEU A 1 95 ? 5.436 11.421 -10.351 1.00 91.50 95 LEU A C 1
ATOM 723 O O . LEU A 1 95 ? 4.662 12.202 -10.909 1.00 91.50 95 LEU A O 1
ATOM 727 N N . GLY A 1 96 ? 5.052 10.204 -9.946 1.00 88.12 96 GLY A N 1
ATOM 728 C CA . GLY A 1 96 ? 3.697 9.642 -9.957 1.00 88.12 96 GLY A CA 1
ATOM 729 C C . GLY A 1 96 ? 3.209 9.170 -11.329 1.00 88.12 96 GLY A C 1
ATOM 730 O O . GLY A 1 96 ? 2.422 8.242 -11.443 1.00 88.12 96 GLY A O 1
ATOM 731 N N . TRP A 1 97 ? 3.689 9.777 -12.410 1.00 89.75 97 TRP A N 1
ATOM 732 C CA . TRP A 1 97 ? 3.371 9.372 -13.781 1.00 89.75 97 TRP A CA 1
ATOM 733 C C . TRP A 1 97 ? 4.276 8.289 -14.410 1.00 89.75 97 TRP A C 1
ATOM 735 O O . TRP A 1 97 ? 3.787 7.650 -15.349 1.00 89.75 97 TRP A O 1
ATOM 745 N N . PRO A 1 98 ? 5.548 8.073 -13.992 1.00 94.50 98 PRO A N 1
ATOM 746 C CA . PRO A 1 98 ? 6.436 7.147 -14.701 1.00 94.50 98 PRO A CA 1
ATOM 747 C C . PRO A 1 98 ? 6.116 5.676 -14.465 1.00 94.50 98 PRO A C 1
ATOM 749 O O . PRO A 1 98 ? 6.127 4.904 -15.417 1.00 94.50 98 PRO A O 1
ATOM 752 N N . LEU A 1 99 ? 5.844 5.273 -13.221 1.00 95.94 99 LEU A N 1
ATOM 753 C CA . LEU A 1 99 ? 5.457 3.900 -12.901 1.00 95.94 99 LEU A CA 1
ATOM 754 C C . LEU A 1 99 ? 3.970 3.714 -13.220 1.00 95.94 99 LEU A C 1
ATOM 756 O O . LEU A 1 99 ? 3.144 4.558 -12.877 1.00 95.94 99 LEU A O 1
ATOM 760 N N . ILE A 1 100 ? 3.625 2.608 -13.873 1.00 96.50 100 ILE A N 1
ATOM 761 C CA . ILE A 1 100 ? 2.243 2.264 -14.214 1.00 96.50 100 ILE A CA 1
ATOM 762 C C . ILE A 1 100 ? 1.931 0.830 -13.795 1.00 96.50 100 ILE A C 1
ATOM 764 O O . ILE A 1 100 ? 2.799 -0.046 -13.801 1.00 96.50 100 ILE A O 1
ATOM 768 N N . ALA A 1 101 ? 0.670 0.594 -13.458 1.00 97.00 101 ALA A N 1
ATOM 769 C CA . ALA A 1 101 ? 0.162 -0.693 -13.020 1.00 97.00 101 ALA A CA 1
ATOM 770 C C . ALA A 1 101 ? -1.141 -1.047 -13.736 1.00 97.00 101 ALA A C 1
ATOM 772 O O . ALA A 1 101 ? -1.866 -0.173 -14.207 1.00 97.00 101 ALA A O 1
ATOM 773 N N . ARG A 1 102 ? -1.470 -2.335 -13.793 1.00 97.00 102 ARG A N 1
ATOM 774 C CA . ARG A 1 102 ? -2.798 -2.821 -14.185 1.00 97.00 102 ARG A CA 1
ATOM 775 C C . ARG A 1 102 ? -3.138 -4.056 -13.373 1.00 97.00 102 ARG A C 1
ATOM 777 O O . ARG A 1 102 ? -2.296 -4.936 -13.234 1.00 97.00 102 ARG A O 1
ATOM 784 N N . VAL A 1 103 ? -4.377 -4.137 -12.904 1.00 97.12 103 VAL A N 1
ATOM 785 C CA . VAL A 1 103 ? -4.925 -5.347 -12.282 1.00 97.12 103 VAL A CA 1
ATOM 786 C C . VAL A 1 103 ? -5.974 -5.948 -13.215 1.00 97.12 103 VAL A C 1
ATOM 788 O O . VAL A 1 103 ? -6.851 -5.234 -13.709 1.00 97.12 103 VAL A O 1
ATOM 791 N N . GLY A 1 104 ? -5.858 -7.245 -13.491 1.00 94.75 104 GLY A N 1
ATOM 792 C CA . GLY A 1 104 ? -6.752 -7.982 -14.383 1.00 94.75 104 GLY A CA 1
ATOM 793 C C . GLY A 1 104 ? -6.254 -8.083 -15.831 1.00 94.75 104 GLY A C 1
ATOM 794 O O . GLY A 1 104 ? -5.058 -8.005 -16.117 1.00 94.75 104 GLY A O 1
ATOM 795 N N . GLY A 1 105 ? -7.185 -8.327 -16.754 1.00 90.50 105 GLY A N 1
ATOM 796 C CA . GLY A 1 105 ? -6.897 -8.693 -18.144 1.00 90.50 105 GLY A CA 1
ATOM 797 C C . GLY A 1 105 ? -6.506 -7.533 -19.067 1.00 90.50 105 GLY A C 1
ATOM 798 O O . GLY A 1 105 ? -6.268 -6.402 -18.648 1.00 90.50 105 GLY A O 1
ATOM 799 N N . LYS A 1 106 ? -6.452 -7.819 -20.376 1.00 89.38 106 LYS A N 1
ATOM 800 C CA . LYS A 1 106 ? -6.137 -6.820 -21.418 1.00 89.38 106 LYS A CA 1
ATOM 801 C C . LYS A 1 106 ? -7.195 -5.725 -21.570 1.00 89.38 106 LYS A C 1
ATOM 803 O O . LYS A 1 106 ? -6.856 -4.681 -22.120 1.00 89.38 106 LYS A O 1
ATOM 808 N N . ASP A 1 107 ? -8.401 -5.960 -21.064 1.00 91.38 107 ASP A N 1
ATOM 809 C CA . ASP A 1 107 ? -9.523 -5.017 -21.092 1.00 91.38 107 ASP A CA 1
ATOM 810 C C . ASP A 1 107 ? -9.572 -4.124 -19.843 1.00 91.38 107 ASP A C 1
ATOM 812 O O . ASP A 1 107 ? -10.405 -3.228 -19.753 1.00 91.38 107 ASP A O 1
ATOM 816 N N . SER A 1 108 ? -8.671 -4.337 -18.877 1.00 93.38 108 SER A N 1
ATOM 817 C CA . SER A 1 108 ? -8.541 -3.472 -17.707 1.00 93.38 108 S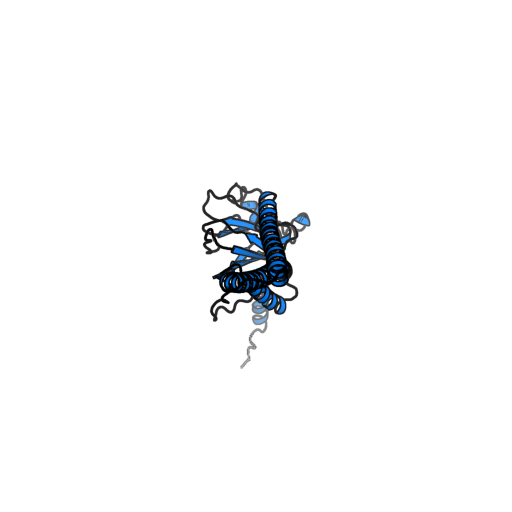ER A CA 1
ATOM 818 C C . SER A 1 108 ? -7.737 -2.215 -18.036 1.00 93.38 108 SER A C 1
ATOM 820 O O . SER A 1 108 ? -6.692 -2.273 -18.693 1.00 93.38 108 SER A O 1
ATOM 822 N N . HIS A 1 109 ? -8.181 -1.080 -17.501 1.00 92.94 109 HIS A N 1
ATOM 823 C CA . HIS A 1 109 ? -7.416 0.162 -17.518 1.00 92.94 109 HIS A CA 1
ATOM 824 C C . HIS A 1 109 ? -6.113 0.024 -16.728 1.00 92.94 109 HIS A C 1
ATOM 826 O O . HIS A 1 109 ? -6.108 -0.516 -15.615 1.00 92.94 109 HIS A O 1
ATOM 832 N N . TYR A 1 110 ? -5.025 0.577 -17.266 1.00 94.50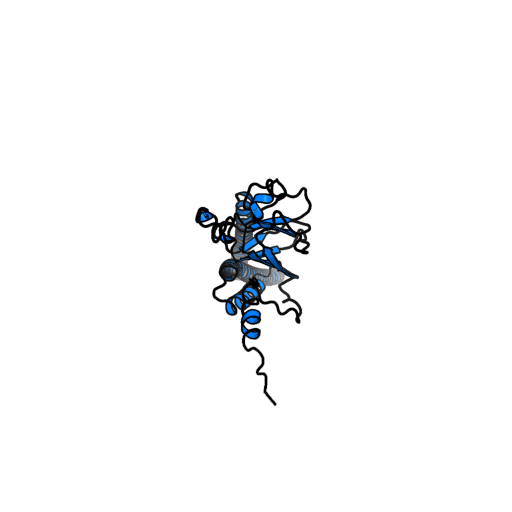 110 TYR A N 1
ATOM 833 C CA . TYR A 1 110 ? -3.863 0.863 -16.428 1.00 94.50 110 TYR A CA 1
ATOM 834 C C . TYR A 1 110 ? -4.168 2.040 -15.486 1.00 94.50 110 TYR A C 1
ATOM 836 O O . TYR A 1 110 ? -5.058 2.849 -15.741 1.00 94.50 110 TYR A O 1
ATOM 844 N N . PHE A 1 111 ? -3.413 2.141 -14.403 1.00 93.38 111 PHE A N 1
ATOM 845 C CA . PHE A 1 111 ? -3.457 3.245 -13.453 1.00 93.38 111 PHE A CA 1
ATOM 846 C C . PHE A 1 111 ? -2.040 3.588 -12.988 1.00 93.38 111 PHE A C 1
ATOM 848 O O . PHE A 1 111 ? -1.078 2.869 -13.281 1.00 93.38 111 PHE A O 1
ATOM 855 N N . ARG A 1 112 ? -1.905 4.707 -12.281 1.00 93.12 112 ARG A N 1
ATOM 856 C CA . ARG A 1 112 ? -0.657 5.125 -11.642 1.00 93.12 112 ARG A CA 1
ATOM 857 C C . ARG A 1 112 ? -0.675 4.647 -10.194 1.00 93.12 112 ARG A C 1
ATOM 859 O O . ARG A 1 112 ? -1.523 5.106 -9.435 1.00 93.12 112 ARG A O 1
ATOM 866 N N . PRO A 1 113 ? 0.196 3.703 -9.803 1.00 92.94 113 PRO A N 1
ATOM 867 C CA . PRO A 1 113 ? 0.175 3.170 -8.451 1.00 92.94 113 PRO A CA 1
ATOM 868 C C . PRO A 1 113 ? 0.690 4.171 -7.414 1.00 92.94 113 PRO A C 1
ATOM 870 O O . PRO A 1 113 ? 0.368 4.002 -6.250 1.00 92.94 113 PRO A O 1
ATOM 873 N N . LEU A 1 114 ? 1.467 5.187 -7.810 1.00 91.81 114 LEU A N 1
ATOM 874 C CA . LEU A 1 114 ? 1.986 6.237 -6.929 1.00 91.81 114 LEU A CA 1
ATOM 875 C C . LEU A 1 114 ? 1.413 7.594 -7.346 1.00 91.81 114 LEU A C 1
ATOM 877 O O . LEU A 1 114 ? 1.360 7.917 -8.533 1.00 91.81 114 LEU A O 1
ATOM 881 N N . VAL A 1 115 ? 1.047 8.421 -6.368 1.00 86.44 115 VAL A N 1
ATOM 882 C CA . VAL A 1 115 ? 0.680 9.824 -6.605 1.00 86.44 115 VAL A CA 1
ATOM 883 C C . VAL A 1 115 ? 1.946 10.683 -6.607 1.00 86.44 115 VAL A C 1
ATOM 885 O O . VAL A 1 115 ? 2.936 10.370 -5.948 1.00 86.44 115 VAL A O 1
ATOM 888 N N . ARG A 1 116 ? 1.938 11.793 -7.353 1.00 87.56 116 ARG A N 1
ATOM 889 C CA . ARG A 1 116 ? 3.080 12.715 -7.412 1.00 87.56 116 ARG A CA 1
ATOM 890 C C . ARG A 1 116 ? 3.476 13.197 -6.010 1.00 87.56 116 ARG A C 1
ATOM 892 O O . ARG A 1 116 ? 2.641 13.711 -5.272 1.00 87.56 116 ARG A O 1
ATOM 899 N N . GLY A 1 117 ? 4.763 13.095 -5.697 1.00 84.94 117 GLY A N 1
ATOM 900 C CA . GLY A 1 117 ? 5.346 13.442 -4.403 1.00 84.94 117 GLY A CA 1
ATOM 901 C C . GLY A 1 117 ? 5.244 12.334 -3.353 1.00 84.94 117 GLY A C 1
ATOM 902 O O . GLY A 1 117 ? 5.742 12.532 -2.251 1.00 84.94 117 GLY A O 1
ATOM 903 N N . GLN A 1 118 ? 4.623 11.195 -3.676 1.00 85.81 118 GLN A N 1
ATOM 904 C CA . GLN A 1 118 ? 4.561 10.025 -2.803 1.00 85.81 118 GLN A CA 1
ATOM 905 C C . GLN A 1 118 ? 5.584 8.980 -3.256 1.00 85.81 118 GLN A C 1
ATOM 907 O O . GLN A 1 118 ? 5.755 8.737 -4.450 1.00 85.81 118 GLN A O 1
ATOM 912 N N . ASN A 1 119 ? 6.258 8.353 -2.294 1.00 81.75 119 ASN A N 1
ATOM 913 C CA . ASN A 1 119 ? 7.251 7.299 -2.534 1.00 81.75 119 ASN A CA 1
ATOM 914 C C . ASN A 1 119 ? 6.649 5.882 -2.448 1.00 81.75 119 ASN A C 1
ATOM 916 O O . ASN A 1 119 ? 7.336 4.881 -2.658 1.00 81.75 119 ASN A O 1
ATOM 920 N N . SER A 1 120 ? 5.359 5.796 -2.149 1.00 91.75 120 SER A N 1
ATOM 921 C CA . SER A 1 120 ? 4.588 4.565 -2.079 1.00 91.75 120 SER A CA 1
ATOM 922 C C . SER A 1 120 ? 3.146 4.821 -2.497 1.00 91.75 120 SER A C 1
ATOM 924 O O . SER A 1 120 ? 2.702 5.965 -2.622 1.00 91.75 120 SER A O 1
ATOM 926 N N . GLY A 1 121 ? 2.409 3.743 -2.724 1.00 91.56 121 GLY A N 1
ATOM 927 C CA . GLY A 1 121 ? 0.989 3.805 -3.001 1.00 91.56 121 GLY A CA 1
ATOM 928 C C . GLY A 1 121 ? 0.255 2.594 -2.469 1.00 91.56 121 GLY A C 1
ATOM 929 O O . GLY A 1 121 ? 0.831 1.527 -2.269 1.00 91.56 121 GLY A O 1
ATOM 930 N N . ASN A 1 122 ? -1.034 2.778 -2.226 1.00 91.62 122 ASN A N 1
ATOM 931 C CA . ASN A 1 122 ? -1.903 1.750 -1.686 1.00 91.62 122 ASN A CA 1
ATOM 932 C C . ASN A 1 122 ? -3.141 1.639 -2.564 1.00 91.62 122 ASN A C 1
ATOM 934 O O . ASN A 1 122 ? -3.602 2.651 -3.084 1.00 91.62 122 ASN A O 1
ATOM 938 N N . PHE A 1 123 ? -3.704 0.445 -2.700 1.00 91.00 123 PHE A N 1
ATOM 939 C CA . PHE A 1 123 ? -5.004 0.260 -3.342 1.00 91.00 123 PHE A CA 1
ATOM 940 C C . PHE A 1 123 ? -5.677 -1.026 -2.852 1.00 91.00 123 PHE A C 1
ATOM 942 O O . PHE A 1 123 ? -5.035 -1.928 -2.314 1.00 91.00 123 PHE A O 1
ATOM 949 N N . SER A 1 124 ? -6.990 -1.102 -3.050 1.00 90.50 124 SER A N 1
ATOM 950 C CA . SER A 1 124 ? -7.821 -2.267 -2.738 1.00 90.50 124 SER A CA 1
ATOM 951 C C . SER A 1 124 ? -9.032 -2.324 -3.676 1.00 90.50 124 SER A C 1
ATOM 953 O O . SER A 1 124 ? -9.222 -1.439 -4.516 1.00 90.50 124 SER A O 1
ATOM 955 N N . GLY A 1 125 ? -9.850 -3.378 -3.585 1.00 86.31 125 GLY A N 1
ATOM 956 C CA . GLY A 1 125 ? -11.101 -3.478 -4.349 1.00 86.31 125 GLY A CA 1
ATOM 957 C C . GLY A 1 125 ? -10.938 -3.862 -5.825 1.00 86.31 125 GLY A C 1
ATOM 958 O O . GLY A 1 125 ? -11.922 -3.839 -6.566 1.00 86.31 125 GLY A O 1
ATOM 959 N N . ARG A 1 126 ? -9.722 -4.217 -6.258 1.00 91.56 126 ARG A N 1
ATOM 960 C CA . ARG A 1 126 ? -9.398 -4.716 -7.607 1.00 91.56 126 ARG A CA 1
ATOM 961 C C . ARG A 1 126 ? -9.110 -6.214 -7.541 1.00 91.56 126 ARG A C 1
ATOM 963 O O . ARG A 1 126 ? -8.656 -6.689 -6.512 1.00 91.56 126 ARG A O 1
ATOM 970 N N . GLU A 1 127 ? -9.342 -6.940 -8.630 1.00 95.56 127 GLU A N 1
ATOM 971 C CA . GLU A 1 127 ? -9.164 -8.396 -8.666 1.00 95.56 127 GLU A CA 1
ATOM 972 C C . GLU A 1 127 ? -8.464 -8.855 -9.951 1.00 95.56 127 GLU A C 1
ATOM 974 O O . GLU A 1 127 ? -8.737 -8.345 -11.043 1.00 95.56 127 GLU A O 1
ATOM 979 N N . GLY A 1 128 ? -7.564 -9.829 -9.810 1.00 97.38 128 GLY A N 1
ATOM 980 C CA . GLY A 1 128 ? -6.835 -10.484 -10.891 1.00 97.38 128 GLY A CA 1
ATOM 981 C C . GLY A 1 128 ? -5.327 -10.239 -10.851 1.00 97.38 128 GLY A C 1
ATOM 982 O O . GLY A 1 128 ? -4.773 -9.708 -9.890 1.00 97.38 128 GLY A O 1
ATOM 983 N N . LYS A 1 129 ? -4.651 -10.625 -11.935 1.00 98.19 129 LYS A N 1
ATOM 984 C CA . LYS A 1 129 ? -3.194 -10.507 -12.076 1.00 98.19 129 LYS A CA 1
ATOM 985 C C . LYS A 1 129 ? -2.721 -9.061 -12.033 1.00 98.19 129 LYS A C 1
ATOM 987 O O . LYS A 1 129 ? -3.247 -8.223 -12.770 1.00 98.19 129 LYS A O 1
ATOM 992 N N . LEU A 1 130 ? -1.686 -8.789 -11.244 1.00 98.44 130 LEU A N 1
ATOM 993 C CA . LEU A 1 130 ? -0.986 -7.511 -11.235 1.00 98.44 130 LEU A CA 1
ATOM 994 C C . LEU A 1 130 ? 0.102 -7.483 -12.309 1.00 98.44 130 LEU A C 1
ATOM 996 O O . LEU A 1 130 ? 0.995 -8.332 -12.358 1.00 98.44 130 LEU A O 1
ATOM 1000 N N . TYR A 1 131 ? 0.065 -6.436 -13.121 1.00 98.31 131 TYR A N 1
ATOM 1001 C CA . TYR A 1 131 ? 1.086 -6.114 -14.100 1.00 98.31 131 TYR A CA 1
ATOM 1002 C C . TYR A 1 131 ? 1.721 -4.768 -13.768 1.00 98.31 131 TYR A C 1
ATOM 1004 O O . TYR A 1 131 ? 1.011 -3.829 -13.406 1.00 98.31 131 TYR A O 1
ATOM 1012 N N . LEU A 1 132 ? 3.035 -4.658 -13.956 1.00 98.06 132 LEU A N 1
ATOM 1013 C CA . LEU A 1 132 ? 3.791 -3.421 -13.767 1.00 98.06 132 LEU A CA 1
ATOM 1014 C C . LEU A 1 132 ? 4.633 -3.097 -14.997 1.00 98.06 132 LEU A C 1
ATOM 1016 O O . LEU A 1 132 ? 5.078 -3.982 -15.726 1.00 98.06 132 LEU A O 1
ATOM 1020 N N . GLY A 1 133 ? 4.850 -1.811 -15.223 1.00 97.25 133 GLY A N 1
ATOM 1021 C CA . GLY A 1 133 ? 5.693 -1.294 -16.289 1.00 97.25 133 GLY A CA 1
ATOM 1022 C C . GLY A 1 133 ? 5.946 0.185 -16.069 1.00 97.25 133 GLY A C 1
ATOM 1023 O O . GLY A 1 133 ? 5.643 0.724 -15.004 1.00 97.25 133 GLY A O 1
ATOM 1024 N N . TYR A 1 134 ? 6.475 0.858 -17.079 1.00 97.00 134 TYR A N 1
ATOM 1025 C CA . TYR A 1 134 ? 6.700 2.292 -17.001 1.00 97.00 134 TYR A CA 1
ATOM 1026 C C . TYR A 1 134 ? 6.235 3.007 -18.266 1.00 97.00 134 TYR A C 1
ATOM 1028 O O . TYR A 1 134 ? 5.948 2.393 -19.300 1.00 97.00 134 TYR A O 1
ATOM 1036 N N . LYS A 1 135 ? 6.113 4.327 -18.167 1.00 93.88 135 LYS A N 1
ATOM 1037 C CA . LYS A 1 135 ? 5.633 5.195 -19.231 1.00 93.88 135 LYS A CA 1
ATOM 1038 C C . LYS A 1 135 ? 6.697 6.223 -19.597 1.00 93.88 135 LYS A C 1
ATOM 1040 O O . LYS A 1 135 ? 6.920 7.145 -18.827 1.00 93.88 135 LYS A O 1
ATOM 1045 N N . THR A 1 136 ? 7.240 6.120 -20.808 1.00 91.38 136 THR A N 1
ATOM 1046 C CA . THR A 1 136 ? 8.008 7.197 -21.463 1.00 91.38 136 THR A CA 1
ATOM 1047 C C . THR A 1 136 ? 7.142 7.960 -22.466 1.00 91.38 136 THR A C 1
ATOM 1049 O O . THR A 1 136 ? 7.210 9.183 -22.556 1.00 91.38 136 THR A O 1
ATOM 1052 N N . GLY A 1 137 ? 6.287 7.244 -23.206 1.00 89.62 137 GLY A N 1
ATOM 1053 C CA . GLY A 1 137 ? 5.473 7.790 -24.293 1.00 89.62 137 GLY A CA 1
ATOM 1054 C C . GLY A 1 137 ? 3.966 7.627 -24.093 1.00 89.62 137 GLY A C 1
ATOM 1055 O O . GLY A 1 137 ? 3.474 7.342 -23.001 1.00 89.62 137 GLY A O 1
ATOM 1056 N N . ALA A 1 138 ? 3.210 7.823 -25.174 1.00 93.44 138 ALA A N 1
ATOM 1057 C CA . ALA A 1 138 ? 1.769 7.606 -25.173 1.00 93.44 138 ALA A CA 1
ATOM 1058 C C . ALA A 1 138 ? 1.425 6.113 -25.017 1.00 93.44 138 ALA A C 1
ATOM 1060 O O . ALA A 1 138 ? 2.088 5.240 -25.586 1.00 93.44 138 ALA A O 1
ATOM 1061 N N . LEU A 1 139 ? 0.365 5.837 -24.257 1.00 95.19 139 LEU A N 1
ATOM 1062 C CA . LEU A 1 139 ? -0.113 4.490 -23.962 1.00 95.19 139 LEU A CA 1
ATOM 1063 C C . LEU A 1 139 ? -1.536 4.308 -24.482 1.00 95.19 139 LEU A C 1
ATOM 1065 O O . LEU A 1 139 ? -2.335 5.243 -24.468 1.00 95.19 139 LEU A O 1
ATOM 1069 N N . ALA A 1 140 ? -1.857 3.083 -24.879 1.00 95.25 140 ALA A N 1
ATOM 1070 C CA . ALA A 1 140 ? -3.230 2.638 -25.021 1.00 95.25 140 ALA A CA 1
ATOM 1071 C C . ALA A 1 140 ? -3.903 2.522 -23.643 1.00 95.25 140 ALA A C 1
ATOM 1073 O O . ALA A 1 140 ? -3.248 2.453 -22.601 1.00 95.25 140 ALA A O 1
ATOM 1074 N N . PHE A 1 141 ? -5.230 2.407 -23.660 1.00 92.88 141 PHE A N 1
ATOM 1075 C CA . PHE A 1 141 ? -6.094 2.220 -22.490 1.00 92.88 141 PHE A CA 1
ATOM 1076 C C . PHE A 1 141 ? -5.582 1.183 -21.478 1.00 92.88 141 PHE A C 1
ATOM 1078 O O . PHE A 1 141 ? -5.685 1.371 -20.268 1.00 92.88 141 PHE A O 1
ATOM 1085 N N . ASN A 1 142 ? -5.012 0.087 -21.974 1.00 94.25 142 ASN A N 1
ATOM 1086 C CA . ASN A 1 142 ? -4.585 -1.054 -21.172 1.00 94.25 142 ASN A CA 1
ATOM 1087 C C . ASN A 1 142 ? -3.101 -1.024 -20.774 1.00 94.25 142 ASN A C 1
ATOM 1089 O O . ASN A 1 142 ? -2.591 -2.030 -20.280 1.00 94.25 142 ASN A O 1
ATOM 1093 N N . GLY A 1 143 ? -2.407 0.088 -21.035 1.00 94.62 143 GLY A N 1
ATOM 1094 C CA . GLY A 1 143 ? -0.997 0.295 -20.705 1.00 94.62 143 GLY A CA 1
ATOM 1095 C C . GLY A 1 143 ? -0.009 -0.200 -21.763 1.00 94.62 143 GLY A C 1
ATOM 1096 O O . GLY A 1 143 ? 1.198 -0.144 -21.534 1.00 94.62 143 GLY A O 1
ATOM 1097 N N . ALA A 1 144 ? -0.475 -0.681 -22.921 1.00 95.56 144 ALA A N 1
ATOM 1098 C CA . ALA A 1 144 ? 0.413 -0.985 -24.040 1.00 95.56 144 ALA A CA 1
ATOM 1099 C C . ALA A 1 144 ? 1.017 0.304 -24.621 1.00 95.56 144 ALA A C 1
ATOM 1101 O O . ALA A 1 144 ? 0.306 1.288 -24.829 1.00 95.56 144 ALA A O 1
ATOM 1102 N N . ALA A 1 145 ? 2.320 0.302 -24.904 1.00 95.50 145 ALA A N 1
ATOM 1103 C CA . ALA A 1 145 ? 2.972 1.430 -25.560 1.00 95.50 145 ALA A CA 1
ATOM 1104 C C . ALA A 1 145 ? 2.461 1.576 -26.998 1.00 95.50 145 ALA A C 1
ATOM 1106 O O . ALA A 1 145 ? 2.488 0.608 -27.757 1.00 95.50 145 ALA A O 1
ATOM 1107 N N . LEU A 1 146 ? 2.033 2.783 -27.383 1.00 96.31 146 LEU A N 1
ATOM 1108 C CA . LEU A 1 146 ? 1.640 3.055 -28.771 1.00 96.31 146 LEU A CA 1
ATOM 1109 C C . LEU A 1 146 ? 2.856 3.071 -29.707 1.00 96.31 146 LEU A C 1
ATOM 1111 O O . LEU A 1 146 ? 2.751 2.639 -30.847 1.00 96.31 146 LEU A O 1
ATOM 1115 N N . ASN A 1 147 ? 4.012 3.510 -29.195 1.00 95.44 147 ASN A N 1
ATOM 1116 C CA . ASN A 1 147 ? 5.292 3.520 -29.903 1.00 95.44 147 ASN A CA 1
ATOM 1117 C C . ASN A 1 147 ? 6.363 2.799 -29.061 1.00 95.44 147 ASN A C 1
ATOM 1119 O O . ASN A 1 147 ? 7.058 3.452 -28.277 1.00 95.44 147 ASN A O 1
ATOM 1123 N N . PRO A 1 148 ? 6.502 1.465 -29.181 1.00 94.56 148 PRO A N 1
ATOM 1124 C CA . PRO A 1 148 ? 7.477 0.686 -28.411 1.00 94.56 148 PRO A CA 1
ATOM 1125 C C . PRO A 1 148 ? 8.933 1.138 -28.594 1.00 94.56 148 PRO A C 1
ATOM 1127 O O . PRO A 1 148 ? 9.707 1.112 -27.641 1.00 94.56 148 PRO A O 1
ATOM 1130 N N . ASP A 1 149 ? 9.293 1.628 -29.783 1.00 93.31 149 ASP A N 1
ATOM 1131 C CA . ASP A 1 149 ? 10.659 2.065 -30.105 1.00 93.31 149 ASP A CA 1
ATOM 1132 C C . ASP A 1 149 ? 11.162 3.236 -29.254 1.00 93.31 149 ASP A C 1
ATOM 1134 O O . ASP A 1 149 ? 12.372 3.437 -29.159 1.00 93.31 149 ASP A O 1
ATOM 1138 N N . TYR A 1 150 ? 10.268 4.002 -28.620 1.00 90.94 150 TYR A N 1
ATOM 1139 C CA . TYR A 1 150 ? 10.658 5.092 -27.718 1.00 90.94 150 TYR A CA 1
ATOM 1140 C C . TYR A 1 150 ? 11.335 4.598 -26.444 1.00 90.94 150 TYR A C 1
ATOM 1142 O O . TYR A 1 150 ? 12.025 5.372 -25.801 1.00 90.94 150 TYR A O 1
ATOM 1150 N N . TYR A 1 151 ? 11.152 3.325 -26.099 1.00 94.19 151 TYR A N 1
ATOM 1151 C CA . TYR A 1 151 ? 11.621 2.758 -24.841 1.00 94.19 151 TYR A CA 1
ATOM 1152 C C . TYR A 1 151 ? 13.021 2.157 -24.960 1.00 94.19 151 TYR A C 1
ATOM 1154 O O . TYR A 1 151 ? 13.674 1.935 -23.950 1.00 94.19 151 TYR A O 1
ATOM 1162 N N . LYS A 1 152 ? 13.480 1.854 -26.182 1.00 93.31 152 LYS A N 1
ATOM 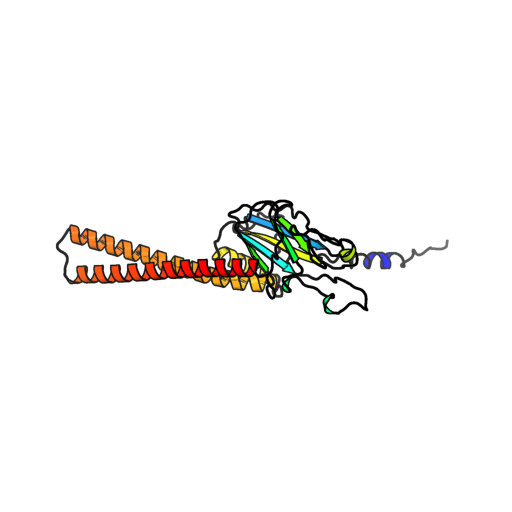1163 C CA . LYS A 1 152 ? 14.647 0.988 -26.435 1.00 93.31 152 LYS A CA 1
ATOM 1164 C C . LYS A 1 152 ? 15.972 1.548 -25.910 1.00 93.31 152 LYS A C 1
ATOM 1166 O O . LYS A 1 152 ? 16.867 0.776 -25.583 1.00 93.31 152 LYS A O 1
ATOM 1171 N N . ASP A 1 153 ? 16.087 2.874 -25.878 1.00 92.94 153 ASP A N 1
ATOM 1172 C CA . ASP A 1 153 ? 17.292 3.578 -25.442 1.00 92.94 153 ASP A CA 1
ATOM 1173 C C . ASP A 1 153 ? 17.226 3.905 -23.937 1.00 92.94 153 ASP A C 1
ATOM 1175 O O . ASP A 1 153 ? 18.185 4.457 -23.400 1.00 92.94 153 ASP A O 1
ATOM 1179 N N . ASP A 1 154 ? 16.121 3.588 -23.251 1.00 95.19 154 ASP A N 1
ATOM 1180 C CA . ASP A 1 154 ? 15.952 3.909 -21.838 1.00 95.19 154 ASP A CA 1
ATOM 1181 C C . ASP A 1 154 ? 16.853 3.021 -20.975 1.00 95.19 154 ASP A C 1
ATOM 1183 O O . ASP A 1 154 ? 16.925 1.806 -21.165 1.00 95.19 154 ASP A O 1
ATOM 1187 N N . ILE A 1 155 ? 17.512 3.612 -19.980 1.00 95.56 155 ILE A N 1
ATOM 1188 C CA . ILE A 1 155 ? 18.448 2.894 -19.102 1.00 95.56 155 ILE A CA 1
ATOM 1189 C C . ILE A 1 155 ? 18.134 3.138 -17.631 1.00 95.56 155 ILE A C 1
ATOM 1191 O O . ILE A 1 155 ? 17.665 4.209 -17.261 1.00 95.56 155 ILE A O 1
ATOM 1195 N N . GLY A 1 156 ? 18.445 2.162 -16.783 1.00 96.06 156 GLY A N 1
ATOM 1196 C CA . GLY A 1 156 ? 18.110 2.187 -15.358 1.00 96.06 156 GLY A CA 1
ATOM 1197 C C . GLY A 1 156 ? 16.944 1.260 -15.034 1.00 96.06 156 GLY A C 1
ATOM 1198 O O . GLY A 1 156 ? 16.553 0.424 -15.853 1.00 96.06 156 GLY A O 1
ATOM 1199 N N . ALA A 1 157 ? 16.418 1.366 -13.820 1.00 96.25 157 ALA A N 1
ATOM 1200 C CA . ALA A 1 157 ? 15.314 0.536 -13.365 1.00 96.25 157 ALA A CA 1
ATOM 1201 C C . ALA A 1 157 ? 14.604 1.144 -12.155 1.00 96.25 157 ALA A C 1
ATOM 1203 O O . ALA A 1 157 ? 15.216 1.836 -11.338 1.00 96.25 157 ALA A O 1
ATOM 1204 N N . PHE A 1 158 ? 13.331 0.787 -11.999 1.00 95.25 158 PHE A N 1
ATOM 1205 C CA . PHE A 1 158 ? 12.630 0.923 -10.728 1.00 95.25 158 PHE A CA 1
ATOM 1206 C C . PHE A 1 158 ? 12.723 -0.368 -9.917 1.00 95.25 158 PHE A C 1
ATOM 1208 O O . PHE A 1 158 ? 12.512 -1.466 -10.441 1.00 95.25 158 PHE A O 1
ATOM 1215 N N . SER A 1 159 ? 13.014 -0.204 -8.630 1.00 94.81 159 SER A N 1
ATOM 1216 C CA . SER A 1 159 ? 12.998 -1.239 -7.602 1.00 94.81 159 SER A CA 1
ATOM 1217 C C . SER A 1 159 ? 11.628 -1.227 -6.933 1.00 94.81 159 SER A C 1
ATOM 1219 O O . SER A 1 159 ? 11.317 -0.270 -6.223 1.00 94.81 159 SER A O 1
ATOM 1221 N N . VAL A 1 160 ? 10.787 -2.232 -7.189 1.00 96.25 160 VAL A N 1
ATOM 1222 C CA . VAL A 1 160 ? 9.388 -2.219 -6.739 1.00 96.25 160 VAL A CA 1
ATOM 1223 C C . VAL A 1 160 ? 9.103 -3.384 -5.802 1.00 96.25 160 VAL A C 1
ATOM 1225 O O . VAL A 1 160 ? 9.244 -4.545 -6.180 1.00 96.25 160 VAL A O 1
ATOM 1228 N N . ASP A 1 161 ? 8.644 -3.072 -4.595 1.00 97.31 161 ASP A N 1
ATOM 1229 C CA . ASP A 1 161 ? 8.109 -4.058 -3.663 1.00 97.31 161 ASP A CA 1
ATOM 1230 C C . ASP A 1 161 ? 6.591 -4.004 -3.635 1.00 97.31 161 ASP A C 1
ATOM 1232 O O . ASP A 1 161 ? 5.988 -2.938 -3.537 1.00 97.31 161 ASP A O 1
ATOM 1236 N N . ILE A 1 162 ? 5.988 -5.184 -3.701 1.00 98.12 162 ILE A N 1
ATOM 1237 C CA . ILE A 1 162 ? 4.554 -5.412 -3.622 1.00 98.12 162 ILE A CA 1
ATOM 1238 C C . ILE A 1 162 ? 4.298 -6.169 -2.326 1.00 98.12 162 ILE A C 1
ATOM 1240 O O . ILE A 1 162 ? 4.843 -7.258 -2.111 1.00 98.12 162 ILE A O 1
ATOM 1244 N N . ILE A 1 163 ? 3.455 -5.599 -1.476 1.00 98.25 163 ILE A N 1
ATOM 1245 C CA . ILE A 1 163 ? 3.033 -6.195 -0.214 1.00 98.25 163 ILE A CA 1
ATOM 1246 C C . ILE A 1 163 ? 1.525 -6.360 -0.272 1.00 98.25 163 ILE A C 1
ATOM 1248 O O . ILE A 1 163 ? 0.810 -5.395 -0.529 1.00 98.25 163 ILE A O 1
ATOM 1252 N N . ILE A 1 164 ? 1.047 -7.570 -0.009 1.00 98.12 164 ILE A N 1
ATOM 1253 C CA . ILE A 1 164 ? -0.357 -7.799 0.317 1.00 98.12 164 ILE A CA 1
ATOM 1254 C C . ILE A 1 164 ? -0.428 -8.052 1.817 1.00 98.12 164 ILE A C 1
ATOM 1256 O O . ILE A 1 164 ? 0.227 -8.967 2.327 1.00 98.12 164 ILE A O 1
ATOM 1260 N N . TRP A 1 165 ? -1.196 -7.233 2.528 1.00 97.81 165 TRP A N 1
ATOM 1261 C CA . TRP A 1 165 ? -1.364 -7.367 3.973 1.00 97.81 165 TRP A CA 1
ATOM 1262 C C . TRP A 1 165 ? -2.358 -8.481 4.301 1.00 97.81 165 TRP A C 1
ATOM 1264 O O . TRP A 1 165 ? -3.364 -8.654 3.618 1.00 97.81 165 TRP A O 1
ATOM 1274 N N . ALA A 1 166 ? -2.073 -9.251 5.352 1.00 97.25 166 ALA A N 1
ATOM 1275 C CA . ALA A 1 166 ? -2.941 -10.342 5.803 1.00 97.25 166 ALA A CA 1
ATOM 1276 C C . ALA A 1 166 ? -4.237 -9.837 6.445 1.00 97.25 166 ALA A C 1
ATOM 1278 O O . ALA A 1 166 ? -5.261 -10.514 6.410 1.00 97.25 166 ALA A O 1
ATOM 1279 N N . ASN A 1 167 ? -4.183 -8.655 7.049 1.00 93.25 167 ASN A N 1
ATOM 1280 C CA . ASN A 1 167 ? -5.302 -7.975 7.677 1.00 93.25 167 ASN A CA 1
ATOM 1281 C C . ASN A 1 167 ? -4.993 -6.474 7.770 1.00 93.25 167 ASN A C 1
ATOM 1283 O O . ASN A 1 167 ? -3.883 -6.035 7.478 1.00 93.25 167 ASN A O 1
ATOM 1287 N N . ASN A 1 168 ? -5.980 -5.693 8.202 1.00 91.00 168 ASN A N 1
ATOM 1288 C CA . ASN A 1 168 ? -5.838 -4.255 8.420 1.00 91.00 168 ASN A CA 1
ATOM 1289 C C . ASN A 1 168 ? -5.408 -3.926 9.864 1.00 91.00 168 ASN A C 1
ATOM 1291 O O . ASN A 1 168 ? -5.865 -2.934 10.426 1.00 91.00 168 ASN A O 1
ATOM 1295 N N . ASP A 1 169 ? -4.567 -4.758 10.492 1.00 94.94 169 ASP A N 1
ATOM 1296 C CA . ASP A 1 169 ? -4.000 -4.449 11.808 1.00 94.94 169 ASP A CA 1
ATOM 1297 C C . ASP A 1 169 ? -2.850 -3.442 11.659 1.00 94.94 169 ASP A C 1
ATOM 1299 O O . ASP A 1 169 ? -1.673 -3.793 11.528 1.00 94.94 169 ASP A O 1
ATOM 1303 N N . TYR A 1 170 ? -3.199 -2.158 11.660 1.00 94.81 170 TYR A N 1
ATOM 1304 C CA . TYR A 1 170 ? -2.266 -1.057 11.435 1.00 94.81 170 TYR A CA 1
ATOM 1305 C C . TYR A 1 170 ? -1.205 -0.941 12.533 1.00 94.81 170 TYR A C 1
ATOM 1307 O O . TYR A 1 170 ? -0.120 -0.420 12.271 1.00 94.81 170 TYR A O 1
ATOM 1315 N N . ILE A 1 171 ? -1.465 -1.463 13.738 1.00 95.50 171 ILE A N 1
ATOM 1316 C CA . ILE A 1 171 ? -0.459 -1.557 14.803 1.00 95.50 171 ILE A CA 1
ATOM 1317 C C . ILE A 1 171 ? 0.661 -2.508 14.366 1.00 95.50 171 ILE A C 1
ATOM 1319 O O . ILE A 1 171 ? 1.840 -2.147 14.432 1.00 95.50 171 ILE A O 1
ATOM 1323 N N . GLN A 1 172 ? 0.301 -3.703 13.888 1.00 97.00 172 GLN A N 1
ATOM 1324 C CA . GLN A 1 172 ? 1.276 -4.681 13.401 1.00 97.00 172 GLN A CA 1
ATOM 1325 C C . GLN A 1 172 ? 1.959 -4.230 12.109 1.00 97.00 172 GLN A C 1
ATOM 1327 O O . GLN A 1 172 ? 3.169 -4.421 11.974 1.00 97.00 172 GLN A O 1
ATOM 1332 N N . ILE A 1 173 ? 1.221 -3.606 11.184 1.00 97.56 173 ILE A N 1
ATOM 1333 C CA . ILE A 1 173 ? 1.783 -3.094 9.927 1.00 97.56 173 ILE A CA 1
ATOM 1334 C C . ILE A 1 173 ? 2.824 -2.009 10.214 1.00 97.56 173 ILE A C 1
ATOM 1336 O O . ILE A 1 173 ? 3.963 -2.119 9.757 1.00 97.56 173 ILE A O 1
ATOM 1340 N N . ALA A 1 174 ? 2.480 -1.000 11.021 1.00 97.19 174 ALA A N 1
ATOM 1341 C CA . ALA A 1 174 ? 3.420 0.052 11.400 1.00 97.19 174 ALA A CA 1
ATOM 1342 C C . ALA A 1 174 ? 4.649 -0.535 12.108 1.00 97.19 174 ALA A C 1
ATOM 1344 O O . ALA A 1 174 ? 5.775 -0.216 11.742 1.00 97.19 174 ALA A O 1
ATOM 1345 N N . GLY A 1 175 ? 4.456 -1.469 13.047 1.00 97.38 175 GLY A N 1
ATOM 1346 C CA . GLY A 1 175 ? 5.568 -2.137 13.731 1.00 97.38 175 GLY A CA 1
ATOM 1347 C C . GLY A 1 175 ? 6.455 -2.978 12.802 1.00 97.38 175 GLY A C 1
ATOM 1348 O O . GLY A 1 175 ? 7.652 -3.134 13.054 1.00 97.38 175 GLY A O 1
ATOM 1349 N N . PHE A 1 176 ? 5.903 -3.529 11.718 1.00 96.81 176 PHE A N 1
ATOM 1350 C CA . PHE A 1 176 ? 6.690 -4.178 10.671 1.00 96.81 176 PHE A CA 1
ATOM 1351 C C . PHE A 1 176 ? 7.505 -3.154 9.871 1.00 96.81 176 PHE A C 1
ATOM 1353 O O . PHE A 1 176 ? 8.712 -3.347 9.715 1.00 96.81 176 PHE A O 1
ATOM 1360 N N . LEU A 1 177 ? 6.884 -2.062 9.417 1.00 97.00 177 LEU A N 1
ATOM 1361 C CA . LEU A 1 177 ? 7.549 -1.012 8.639 1.00 97.00 177 LEU A CA 1
ATOM 1362 C C . LEU A 1 177 ? 8.631 -0.280 9.447 1.00 97.00 177 LEU A C 1
ATOM 1364 O O . LEU A 1 177 ? 9.714 -0.054 8.921 1.00 97.00 177 LEU A O 1
ATOM 1368 N N . GLU A 1 178 ? 8.403 -0.010 10.737 1.00 97.12 178 GLU A N 1
ATOM 1369 C CA . GLU A 1 178 ? 9.406 0.538 11.669 1.00 97.12 178 GLU A CA 1
ATOM 1370 C C . GLU A 1 178 ? 10.680 -0.317 11.683 1.00 97.12 178 GLU A C 1
ATOM 1372 O O . GLU A 1 178 ? 11.792 0.202 11.590 1.00 97.12 178 GLU A O 1
ATOM 1377 N N . LYS A 1 179 ? 10.533 -1.648 11.740 1.00 96.00 179 LYS A N 1
ATOM 1378 C CA . LYS A 1 179 ? 11.672 -2.578 11.719 1.00 96.00 179 LYS A CA 1
ATOM 1379 C C . LYS A 1 179 ? 12.400 -2.595 10.378 1.00 96.00 179 LYS A C 1
ATOM 1381 O O . LYS A 1 179 ? 13.593 -2.892 10.366 1.00 96.00 179 LYS A O 1
ATOM 1386 N N . GLN A 1 180 ? 11.700 -2.344 9.271 1.00 95.56 180 GLN A N 1
ATOM 1387 C CA . GLN A 1 180 ? 12.326 -2.236 7.951 1.00 95.56 180 GLN A CA 1
ATOM 1388 C C . GLN A 1 180 ? 13.078 -0.910 7.820 1.00 95.56 180 GLN A C 1
ATOM 1390 O O . GLN A 1 180 ? 14.257 -0.926 7.482 1.00 95.56 180 GLN A O 1
ATOM 1395 N N . LEU A 1 181 ? 12.454 0.212 8.193 1.00 94.44 181 LEU A N 1
ATOM 1396 C CA . LEU A 1 181 ? 13.082 1.534 8.149 1.00 94.44 181 LEU A CA 1
ATOM 1397 C C . LEU A 1 181 ? 14.308 1.612 9.069 1.00 94.44 181 LEU A C 1
ATOM 1399 O O . LEU A 1 181 ? 15.316 2.197 8.706 1.00 94.44 181 LEU A O 1
ATOM 1403 N N . ALA A 1 182 ? 14.285 0.948 10.228 1.00 95.06 182 ALA A N 1
ATOM 1404 C CA . ALA A 1 182 ? 15.456 0.869 11.103 1.00 95.06 182 ALA A CA 1
ATOM 1405 C C . ALA A 1 182 ? 16.676 0.180 10.453 1.00 95.06 182 ALA A C 1
ATOM 1407 O O . ALA A 1 182 ? 17.799 0.369 10.917 1.00 95.06 182 ALA A O 1
ATOM 1408 N N . ARG A 1 183 ? 16.472 -0.640 9.410 1.00 92.50 183 ARG A N 1
ATOM 1409 C CA . ARG A 1 183 ? 17.551 -1.298 8.650 1.00 92.50 183 ARG A CA 1
ATOM 1410 C C . ARG A 1 183 ? 18.050 -0.451 7.486 1.00 92.50 183 ARG A C 1
ATOM 1412 O O . ARG A 1 183 ? 19.218 -0.573 7.136 1.00 92.50 183 ARG A O 1
ATOM 1419 N N . ASP A 1 184 ? 17.178 0.375 6.919 1.00 90.44 184 ASP A N 1
ATOM 1420 C CA . ASP A 1 184 ? 17.488 1.300 5.830 1.00 90.44 184 ASP A CA 1
ATOM 1421 C C . ASP A 1 184 ? 16.874 2.685 6.124 1.00 90.44 184 ASP A C 1
ATOM 1423 O O . ASP A 1 184 ? 15.804 3.014 5.605 1.00 90.44 184 ASP A O 1
ATOM 1427 N N . PRO A 1 185 ? 17.503 3.492 7.006 1.00 91.88 185 PRO A N 1
ATOM 1428 C CA . PRO A 1 185 ? 16.910 4.739 7.498 1.00 91.88 185 PRO A CA 1
ATOM 1429 C C . PRO A 1 185 ? 16.733 5.829 6.437 1.00 91.88 185 PRO A C 1
ATOM 1431 O O . PRO A 1 185 ? 15.992 6.779 6.666 1.00 91.88 185 PRO A O 1
ATOM 1434 N N . GLU A 1 186 ? 17.409 5.714 5.293 1.00 90.19 186 GLU A N 1
ATOM 1435 C CA . GLU A 1 186 ? 17.325 6.679 4.190 1.00 90.19 186 GLU A CA 1
ATOM 1436 C C . GLU A 1 186 ? 16.222 6.317 3.178 1.00 90.19 186 GLU A C 1
ATOM 1438 O O . GLU A 1 186 ? 16.007 7.027 2.187 1.00 90.19 186 GLU A O 1
ATOM 1443 N N . ASN A 1 187 ? 15.493 5.222 3.417 1.00 89.75 187 ASN A N 1
ATOM 1444 C CA . ASN A 1 187 ? 14.455 4.743 2.521 1.00 89.75 187 ASN A CA 1
ATOM 1445 C C . ASN A 1 187 ? 13.185 5.600 2.592 1.00 89.75 187 ASN A C 1
ATOM 1447 O O . ASN A 1 187 ? 12.280 5.367 3.398 1.00 89.75 187 ASN A O 1
ATOM 1451 N N . LYS A 1 188 ? 13.079 6.563 1.677 1.00 87.56 188 LYS A N 1
ATOM 1452 C CA . LYS A 1 188 ? 11.937 7.488 1.595 1.00 87.56 188 LYS A CA 1
ATOM 1453 C C . LYS A 1 188 ? 10.591 6.791 1.370 1.00 87.56 188 LYS A C 1
ATOM 1455 O O . LYS A 1 188 ? 9.569 7.289 1.836 1.00 87.56 188 LYS A O 1
ATOM 1460 N N . ALA A 1 189 ? 10.568 5.649 0.675 1.00 90.38 189 ALA A N 1
ATOM 1461 C CA . ALA A 1 189 ? 9.342 4.875 0.471 1.00 90.38 189 ALA A CA 1
ATOM 1462 C C . ALA A 1 189 ? 8.832 4.278 1.784 1.00 90.38 189 ALA A C 1
ATOM 1464 O O . ALA A 1 189 ? 7.647 4.396 2.093 1.00 90.38 189 ALA A O 1
ATOM 1465 N N . LEU A 1 190 ? 9.732 3.704 2.587 1.00 93.62 190 LEU A N 1
ATOM 1466 C CA . LEU A 1 190 ? 9.391 3.201 3.916 1.00 93.62 190 LEU A CA 1
ATOM 1467 C C . LEU A 1 190 ? 9.033 4.322 4.891 1.00 93.62 190 LEU A C 1
ATOM 1469 O O . LEU A 1 190 ? 8.083 4.162 5.651 1.00 93.62 190 LEU A O 1
ATOM 1473 N N . GLU A 1 191 ? 9.754 5.444 4.872 1.00 92.44 191 GLU A N 1
ATOM 1474 C CA . GLU A 1 191 ? 9.464 6.595 5.735 1.00 92.44 191 GLU A CA 1
ATOM 1475 C C . GLU A 1 191 ? 8.052 7.139 5.476 1.00 92.44 191 GLU A C 1
ATOM 1477 O O . GLU A 1 191 ? 7.255 7.284 6.409 1.00 92.44 191 GLU A O 1
ATOM 1482 N N . TYR A 1 192 ? 7.718 7.378 4.203 1.00 89.81 192 TYR A N 1
ATOM 1483 C CA . TYR A 1 192 ? 6.402 7.866 3.800 1.00 89.81 192 TYR A CA 1
ATOM 1484 C C . TYR A 1 192 ? 5.291 6.879 4.189 1.00 89.81 192 TYR A C 1
ATOM 1486 O O . TYR A 1 192 ? 4.291 7.264 4.803 1.00 89.81 192 TYR A O 1
ATOM 1494 N N . GLU A 1 193 ? 5.477 5.593 3.879 1.00 92.88 193 GLU A N 1
ATOM 1495 C CA . GLU A 1 193 ? 4.478 4.565 4.172 1.00 92.88 193 GLU A CA 1
ATOM 1496 C C . GLU A 1 193 ? 4.285 4.365 5.682 1.00 92.88 193 GLU A C 1
ATOM 1498 O O . GLU A 1 193 ? 3.159 4.219 6.166 1.00 92.88 193 GLU A O 1
ATOM 1503 N N . LEU A 1 194 ? 5.369 4.429 6.458 1.00 95.44 194 LEU A N 1
ATOM 1504 C CA . LEU A 1 194 ? 5.304 4.346 7.909 1.00 95.44 194 LEU A CA 1
ATOM 1505 C C . LEU A 1 194 ? 4.550 5.535 8.512 1.00 95.44 194 LEU A C 1
ATOM 1507 O O . LEU A 1 194 ? 3.727 5.338 9.407 1.00 95.44 194 LEU A O 1
ATOM 1511 N N . ALA A 1 195 ? 4.792 6.762 8.042 1.00 93.00 195 ALA A N 1
ATOM 1512 C CA . ALA A 1 195 ? 4.070 7.941 8.524 1.00 93.00 195 ALA A CA 1
ATOM 1513 C C . ALA A 1 195 ? 2.551 7.781 8.335 1.00 93.00 195 ALA A C 1
ATOM 1515 O O . ALA A 1 195 ? 1.769 8.042 9.256 1.00 93.00 195 ALA A O 1
ATOM 1516 N N . ARG A 1 196 ? 2.139 7.259 7.174 1.00 90.06 196 ARG A N 1
ATOM 1517 C CA . ARG A 1 196 ? 0.743 6.933 6.868 1.00 90.06 196 ARG A CA 1
ATOM 1518 C C . ARG A 1 196 ? 0.176 5.875 7.819 1.00 90.06 196 ARG A C 1
ATOM 1520 O O . ARG A 1 196 ? -0.862 6.111 8.440 1.00 90.06 196 ARG A O 1
ATOM 1527 N N . PHE A 1 197 ? 0.832 4.725 7.974 1.00 94.06 197 PHE A N 1
ATOM 1528 C CA . PHE A 1 197 ? 0.320 3.675 8.863 1.00 94.06 197 PHE A CA 1
ATOM 1529 C C . PHE A 1 197 ? 0.367 4.062 10.341 1.00 94.06 197 PHE A C 1
ATOM 1531 O O . PHE A 1 197 ? -0.492 3.623 11.099 1.00 94.06 197 PHE A O 1
ATOM 1538 N N . ASN A 1 198 ? 1.275 4.947 10.754 1.00 95.69 198 ASN A N 1
ATOM 1539 C CA . ASN A 1 198 ? 1.259 5.523 12.096 1.00 95.69 198 ASN A CA 1
ATOM 1540 C C . ASN A 1 198 ? 0.028 6.403 12.345 1.00 95.69 198 ASN A C 1
ATOM 1542 O O . ASN A 1 198 ? -0.504 6.400 13.454 1.00 95.69 198 ASN A O 1
ATOM 1546 N N . MET A 1 199 ? -0.464 7.119 11.332 1.00 90.88 199 MET A N 1
ATOM 1547 C CA . MET A 1 199 ? -1.736 7.837 11.432 1.00 90.88 199 MET A CA 1
ATOM 1548 C C . MET A 1 199 ? -2.913 6.860 11.590 1.00 90.88 199 MET A C 1
ATOM 1550 O O . MET A 1 199 ? -3.720 7.018 12.503 1.00 90.88 199 MET A O 1
ATOM 1554 N N . LEU A 1 200 ? -2.977 5.807 10.768 1.00 91.19 200 LEU A N 1
ATOM 1555 C CA . LEU A 1 200 ? -4.034 4.786 10.851 1.00 91.19 200 LEU A CA 1
ATOM 1556 C C . LEU A 1 200 ? -4.003 4.008 12.176 1.00 91.19 200 LEU A C 1
ATOM 1558 O O . LEU A 1 200 ? -5.046 3.771 12.783 1.00 91.19 200 LEU A O 1
ATOM 1562 N N . LYS A 1 201 ? -2.803 3.691 12.668 1.00 94.31 201 LYS A N 1
ATOM 1563 C CA . LYS A 1 201 ? -2.554 3.093 13.985 1.00 94.31 201 LYS A CA 1
ATOM 1564 C C . LYS A 1 201 ? -3.147 3.935 15.113 1.00 94.31 201 LYS A C 1
ATOM 1566 O O . LYS A 1 201 ? -3.759 3.374 16.013 1.00 94.31 201 LYS A O 1
ATOM 1571 N N . ARG A 1 202 ? -3.011 5.268 15.070 1.00 93.25 202 ARG A N 1
ATOM 1572 C CA . ARG A 1 202 ? -3.610 6.159 16.085 1.00 93.25 202 ARG A CA 1
ATOM 1573 C C . ARG A 1 202 ? -5.133 6.052 16.103 1.00 93.25 202 ARG A C 1
ATOM 1575 O O . ARG A 1 202 ? -5.704 5.955 17.183 1.00 93.25 202 ARG A O 1
ATOM 1582 N N . TYR A 1 203 ? -5.777 6.011 14.935 1.00 89.69 203 TYR A N 1
ATOM 1583 C CA . TYR A 1 203 ? -7.230 5.829 14.859 1.00 89.69 203 TYR A CA 1
ATOM 1584 C C . TYR A 1 203 ? -7.675 4.459 15.368 1.00 89.69 203 TYR A C 1
ATOM 1586 O O . TYR A 1 203 ? -8.672 4.377 16.074 1.00 89.69 203 TYR A O 1
ATOM 1594 N N . GLN A 1 204 ? -6.937 3.395 15.043 1.00 92.06 204 GLN A N 1
ATOM 1595 C CA . GLN A 1 204 ? -7.238 2.050 15.541 1.00 92.06 204 GLN A CA 1
ATOM 1596 C C . GLN A 1 204 ? -7.103 1.962 17.067 1.00 92.06 204 GLN A C 1
ATOM 1598 O O . GLN A 1 204 ? -7.943 1.349 17.711 1.00 92.06 204 GLN A O 1
ATOM 1603 N N . ILE A 1 205 ? -6.082 2.593 17.657 1.00 93.69 205 ILE A N 1
ATOM 1604 C CA . ILE A 1 205 ? -5.924 2.636 19.119 1.00 93.69 205 ILE A CA 1
ATOM 1605 C C . ILE A 1 205 ? -7.084 3.406 19.763 1.00 93.69 205 ILE A C 1
ATOM 1607 O O . ILE A 1 205 ? -7.694 2.901 20.699 1.00 93.69 205 ILE A O 1
ATOM 1611 N N . ALA A 1 206 ? -7.426 4.586 19.236 1.00 92.38 206 ALA A N 1
ATOM 1612 C CA . ALA A 1 206 ? -8.528 5.392 19.763 1.00 92.38 206 ALA A CA 1
ATOM 1613 C C . ALA A 1 206 ? -9.881 4.659 19.687 1.00 92.38 206 ALA A C 1
ATOM 1615 O O . ALA A 1 206 ? -10.675 4.725 20.620 1.00 92.38 206 ALA A O 1
ATOM 1616 N N . GLU A 1 207 ? -10.126 3.929 18.598 1.00 89.94 207 GLU A N 1
ATOM 1617 C CA . GLU A 1 207 ? -11.311 3.083 18.435 1.00 89.94 207 GLU A CA 1
ATOM 1618 C C . GLU A 1 207 ? -11.336 1.952 19.469 1.00 89.94 207 GLU A C 1
ATOM 1620 O O . GLU A 1 207 ? -12.321 1.817 20.186 1.00 89.94 207 GLU A O 1
ATOM 1625 N N . GLN A 1 208 ? -10.235 1.209 19.630 1.00 92.88 208 GLN A N 1
ATOM 1626 C CA . GLN A 1 208 ? -10.139 0.132 20.622 1.00 92.88 208 GLN A CA 1
ATOM 1627 C C . GLN A 1 208 ? -10.353 0.631 22.060 1.00 92.88 208 GLN A C 1
ATOM 1629 O O . GLN A 1 208 ? -10.975 -0.053 22.874 1.00 92.88 208 GLN A O 1
ATOM 1634 N N . GLU A 1 209 ? -9.834 1.814 22.397 1.00 93.06 209 GLU A N 1
ATOM 1635 C CA . GLU A 1 209 ? -10.034 2.434 23.710 1.00 93.06 209 GLU A CA 1
ATOM 1636 C C . GLU A 1 209 ? -11.497 2.844 23.923 1.00 93.06 209 GLU A C 1
ATOM 1638 O O . GLU A 1 209 ? -12.077 2.512 24.961 1.00 93.06 209 GLU A O 1
ATOM 1643 N N . ALA A 1 210 ? -12.111 3.494 22.930 1.00 91.12 210 ALA A N 1
ATOM 1644 C CA . ALA A 1 210 ? -13.508 3.912 22.985 1.00 91.12 210 ALA A CA 1
ATOM 1645 C C . ALA A 1 210 ? -14.478 2.717 23.029 1.00 91.12 210 ALA A C 1
ATOM 1647 O O . ALA A 1 210 ? -15.436 2.742 23.802 1.00 91.12 210 ALA A O 1
ATOM 1648 N N . GLU A 1 211 ? -14.214 1.648 22.272 1.00 92.50 211 GLU A N 1
ATOM 1649 C CA . GLU A 1 211 ? -14.980 0.395 22.317 1.00 92.50 211 GLU A CA 1
ATOM 1650 C C . GLU A 1 211 ? -14.909 -0.246 23.704 1.00 92.50 211 GLU A C 1
ATOM 1652 O O . GLU A 1 211 ? -15.935 -0.583 24.294 1.00 92.50 211 GLU A O 1
ATOM 1657 N N . LYS A 1 212 ? -13.706 -0.353 24.276 1.00 94.81 212 LYS A N 1
ATOM 1658 C CA . LYS A 1 212 ? -13.511 -0.944 25.603 1.00 94.81 212 LYS A CA 1
ATOM 1659 C C . LYS A 1 212 ? -14.199 -0.135 26.702 1.00 94.81 212 LYS A C 1
ATOM 1661 O O . LYS A 1 212 ? -14.743 -0.710 27.649 1.00 94.81 212 LYS A O 1
ATOM 1666 N N . GLU A 1 213 ? -14.175 1.191 26.596 1.00 93.38 213 GLU A N 1
ATOM 1667 C CA . GLU A 1 213 ? -14.903 2.068 27.510 1.00 93.38 213 GLU A CA 1
ATOM 1668 C C . GLU A 1 213 ? -16.419 1.902 27.353 1.00 93.38 213 GLU A C 1
ATOM 1670 O O . GLU A 1 213 ? -17.115 1.735 28.354 1.00 93.38 213 GLU A O 1
ATOM 1675 N N . ALA A 1 214 ? -16.919 1.851 26.115 1.00 90.69 214 ALA A N 1
ATOM 1676 C CA . ALA A 1 214 ? -18.334 1.649 25.825 1.00 90.69 214 ALA A CA 1
ATOM 1677 C C . ALA A 1 214 ? -18.838 0.299 26.359 1.00 90.69 214 ALA A C 1
ATOM 1679 O O . ALA A 1 214 ? -19.882 0.247 27.008 1.00 90.69 214 ALA A O 1
ATOM 1680 N N . GLU A 1 215 ? -18.076 -0.783 26.177 1.00 94.44 215 GLU A N 1
ATOM 1681 C CA . GLU A 1 215 ? -18.394 -2.099 26.740 1.00 94.44 215 GLU A CA 1
ATOM 1682 C C . GLU A 1 215 ? -18.457 -2.075 28.270 1.00 94.44 215 GLU A C 1
ATOM 1684 O O . GLU A 1 215 ? -19.350 -2.680 28.871 1.00 94.44 215 GLU A O 1
ATOM 1689 N N . LYS A 1 216 ? -17.517 -1.379 28.920 1.00 95.12 216 LYS A N 1
ATOM 1690 C CA . LYS A 1 216 ? -17.508 -1.243 30.378 1.00 95.12 216 LYS A CA 1
ATOM 1691 C C . LYS A 1 216 ? -18.728 -0.458 30.862 1.00 95.12 216 LYS A C 1
ATOM 1693 O O . LYS A 1 216 ? -19.411 -0.911 31.776 1.00 95.12 216 LYS A O 1
ATOM 1698 N N . THR A 1 217 ? -19.029 0.676 30.234 1.00 91.25 217 THR A N 1
ATOM 1699 C CA . THR A 1 217 ? -20.202 1.497 30.564 1.00 91.25 217 THR A CA 1
ATOM 1700 C C . THR A 1 217 ? -21.504 0.729 30.338 1.00 91.25 217 THR A C 1
ATOM 1702 O O . THR A 1 217 ? -22.389 0.775 31.189 1.00 91.25 217 THR A O 1
ATOM 1705 N N . GLN A 1 218 ? -21.609 -0.049 29.258 1.00 91.75 218 GLN A N 1
ATOM 1706 C CA . GLN A 1 218 ? -22.773 -0.897 28.996 1.00 91.75 218 GLN A CA 1
ATOM 1707 C C . GLN A 1 218 ? -22.972 -1.957 30.090 1.00 91.75 218 GLN A C 1
ATOM 1709 O O . GLN A 1 218 ? -24.105 -2.199 30.515 1.00 91.75 218 GLN A O 1
ATOM 1714 N N . LYS A 1 219 ? -21.886 -2.577 30.572 1.00 94.31 219 LYS A N 1
ATOM 1715 C CA . LYS A 1 219 ? -21.939 -3.526 31.696 1.00 94.31 219 LYS A CA 1
ATOM 1716 C C . LYS A 1 219 ? -22.392 -2.844 32.988 1.00 94.31 219 LYS A C 1
ATOM 1718 O O . LYS A 1 219 ? -23.312 -3.344 33.625 1.00 94.31 219 LYS A O 1
ATOM 1723 N N . GLU A 1 220 ? -21.832 -1.680 33.325 1.00 91.31 220 GLU A N 1
ATOM 1724 C CA . GLU A 1 220 ? -22.219 -0.908 34.519 1.00 91.31 220 GLU A CA 1
ATOM 1725 C C . GLU A 1 220 ? -23.705 -0.498 34.491 1.00 91.31 220 GLU A C 1
ATOM 1727 O O . GLU A 1 220 ? -24.399 -0.633 35.499 1.00 91.31 220 GLU A O 1
ATOM 1732 N N . ILE A 1 221 ? -24.224 -0.060 33.335 1.00 89.44 221 ILE A N 1
ATOM 1733 C CA . ILE A 1 221 ? -25.657 0.237 33.157 1.00 89.44 221 ILE A CA 1
ATOM 1734 C C . ILE A 1 221 ? -26.501 -1.017 33.397 1.00 89.44 221 ILE A C 1
ATOM 1736 O O . ILE A 1 221 ? -27.480 -0.959 34.140 1.00 89.44 221 ILE A O 1
ATOM 1740 N N . SER A 1 222 ? -26.113 -2.147 32.800 1.00 89.44 222 SER A N 1
ATOM 1741 C CA . SER A 1 222 ? -26.867 -3.404 32.902 1.00 89.44 222 SER A CA 1
ATOM 1742 C C . SER A 1 222 ? -26.930 -3.899 34.353 1.00 89.44 222 SER A C 1
ATOM 1744 O O . SER A 1 222 ? -28.007 -4.220 34.847 1.00 89.44 222 SER A O 1
ATOM 1746 N N . GLU A 1 223 ? -25.810 -3.859 35.081 1.00 91.19 223 GLU A N 1
ATOM 1747 C CA . GLU A 1 223 ? -25.753 -4.230 36.502 1.00 91.19 223 GLU A CA 1
ATOM 1748 C C . GLU A 1 223 ? -26.619 -3.318 37.388 1.00 91.19 223 GLU A C 1
ATOM 1750 O O . GLU A 1 223 ? -27.267 -3.786 38.328 1.00 91.19 223 GLU A O 1
ATOM 1755 N N . LEU A 1 224 ? -26.640 -2.008 37.115 1.00 87.25 224 LEU A N 1
ATOM 1756 C CA . LEU A 1 224 ? -27.481 -1.058 37.850 1.00 87.25 224 LEU A CA 1
ATOM 1757 C C . LEU A 1 224 ? -28.970 -1.256 37.540 1.00 87.25 224 LEU A C 1
ATOM 1759 O O . LEU A 1 224 ? -29.795 -1.174 38.449 1.00 87.25 224 LEU A O 1
ATOM 1763 N N . GLN A 1 225 ? -29.319 -1.556 36.289 1.00 85.19 225 GLN A N 1
ATOM 1764 C CA . GLN A 1 225 ? -30.695 -1.848 35.879 1.00 85.19 225 GLN A CA 1
ATOM 1765 C C . GLN A 1 225 ? -31.206 -3.169 36.473 1.00 85.19 225 GLN A C 1
ATOM 1767 O O . GLN A 1 225 ? -32.345 -3.227 36.934 1.00 85.19 225 GLN A O 1
ATOM 1772 N N . GLU A 1 226 ? -30.373 -4.209 36.543 1.00 86.12 226 GLU A N 1
ATOM 1773 C CA . GLU A 1 226 ? -30.719 -5.468 37.215 1.00 86.12 226 GLU A CA 1
ATOM 1774 C C . GLU A 1 226 ? -30.956 -5.267 38.718 1.00 86.12 226 GLU A C 1
ATOM 1776 O O . GLU A 1 226 ? -31.937 -5.771 39.271 1.00 86.12 226 GLU A O 1
ATOM 1781 N N . LYS A 1 227 ? -30.113 -4.466 39.384 1.00 83.19 227 LYS A N 1
ATOM 1782 C CA . LYS A 1 227 ? -30.327 -4.081 40.789 1.00 83.19 227 LYS A CA 1
ATOM 1783 C C . LYS A 1 227 ? -31.625 -3.294 40.974 1.00 83.19 227 LYS A C 1
ATOM 1785 O O . LYS A 1 227 ? -32.361 -3.570 41.919 1.00 83.19 227 LYS A O 1
ATOM 1790 N N . ALA A 1 228 ? -31.936 -2.380 40.053 1.00 77.44 228 ALA A N 1
ATOM 1791 C CA . ALA A 1 228 ? -33.180 -1.608 40.046 1.00 77.44 228 ALA A CA 1
ATOM 1792 C C . ALA A 1 228 ? -34.436 -2.463 39.834 1.00 77.44 228 ALA A C 1
ATOM 1794 O O . ALA A 1 228 ? -35.502 -2.144 40.358 1.00 77.44 228 ALA A O 1
ATOM 1795 N N . ALA A 1 229 ? -34.324 -3.557 39.080 1.00 75.44 229 ALA A N 1
ATOM 1796 C CA . ALA A 1 229 ? -35.411 -4.516 38.908 1.00 75.44 229 ALA A CA 1
ATOM 1797 C C . ALA A 1 229 ? -35.634 -5.379 40.165 1.00 75.44 229 ALA A C 1
ATOM 1799 O O . ALA A 1 229 ? -36.752 -5.836 40.406 1.00 75.44 229 ALA A O 1
ATOM 1800 N N . ALA A 1 230 ? -34.589 -5.596 40.971 1.00 74.00 230 ALA A N 1
ATOM 1801 C CA . ALA A 1 230 ? -34.640 -6.412 42.183 1.00 74.00 230 ALA A CA 1
ATOM 1802 C C . ALA A 1 230 ? -35.045 -5.630 43.449 1.00 74.00 230 ALA A C 1
ATOM 1804 O O . ALA A 1 230 ? -35.614 -6.219 44.371 1.00 74.00 230 ALA A O 1
ATOM 1805 N N . GLN A 1 231 ? -34.749 -4.329 43.529 1.00 72.62 231 GLN A N 1
ATOM 1806 C CA . GLN A 1 231 ? -35.042 -3.470 44.684 1.00 72.62 231 GLN A CA 1
ATOM 1807 C C . GLN A 1 231 ? -35.379 -2.035 44.244 1.00 72.62 231 GLN A C 1
ATOM 1809 O O . GLN A 1 231 ? -34.864 -1.580 43.225 1.00 72.62 231 GLN A O 1
ATOM 1814 N N . PRO A 1 232 ? -36.209 -1.288 45.003 1.00 67.81 232 PRO A N 1
ATOM 1815 C CA . PRO A 1 232 ? -36.502 0.108 44.686 1.00 67.81 232 PRO A CA 1
ATOM 1816 C C . PRO A 1 232 ? -35.215 0.947 44.687 1.00 67.81 232 PRO A C 1
ATOM 1818 O O . PRO A 1 232 ? -34.587 1.130 45.729 1.00 67.81 232 PRO A O 1
ATOM 1821 N N . THR A 1 233 ? -34.839 1.457 43.514 1.00 68.94 233 THR A N 1
ATOM 1822 C CA . THR A 1 233 ? -33.643 2.282 43.312 1.00 68.94 233 THR A CA 1
ATOM 1823 C C . THR A 1 233 ? -33.786 3.675 43.904 1.00 68.94 233 THR A C 1
ATOM 1825 O O . THR A 1 233 ? -34.831 4.326 43.821 1.00 68.94 233 THR A O 1
ATOM 1828 N N . SER A 1 234 ? -32.685 4.176 44.451 1.00 76.44 234 SER A N 1
ATOM 1829 C CA . SER A 1 234 ? -32.568 5.551 44.919 1.00 76.44 234 SER A CA 1
ATOM 1830 C C . SER A 1 234 ? -32.532 6.552 43.754 1.00 76.44 234 SER A C 1
ATOM 1832 O O . SER A 1 234 ? -32.093 6.259 42.640 1.00 76.44 234 SER A O 1
ATOM 1834 N N . THR A 1 235 ? -32.927 7.802 44.019 1.00 78.06 235 THR A N 1
ATOM 1835 C CA . THR A 1 235 ? -32.797 8.916 43.060 1.00 78.06 235 THR A CA 1
ATOM 1836 C C . THR A 1 235 ? -31.349 9.115 42.587 1.00 78.06 235 THR A C 1
ATOM 1838 O O . THR A 1 235 ? -31.127 9.572 41.467 1.00 78.06 235 THR A O 1
ATOM 1841 N N . ALA A 1 236 ? -30.365 8.759 43.422 1.00 77.94 236 ALA A N 1
ATOM 1842 C CA . ALA A 1 236 ? -28.946 8.827 43.088 1.00 77.94 236 ALA A CA 1
ATOM 1843 C C . ALA A 1 236 ? -28.542 7.767 42.048 1.00 77.94 236 ALA A C 1
ATOM 1845 O O . ALA A 1 236 ? -27.878 8.109 41.074 1.00 77.94 236 ALA A O 1
ATOM 1846 N N . GLU A 1 237 ? -29.007 6.523 42.188 1.00 78.25 237 GLU A N 1
ATOM 1847 C CA . GLU A 1 237 ? -28.743 5.446 41.218 1.00 78.25 237 GLU A CA 1
ATOM 1848 C C . GLU A 1 237 ? -29.413 5.727 39.868 1.00 78.25 237 GLU A C 1
ATOM 1850 O O . GLU A 1 237 ? -28.786 5.581 38.823 1.00 78.25 237 GLU A O 1
ATOM 1855 N N . ASN A 1 238 ? -30.646 6.247 39.870 1.00 80.38 238 ASN A N 1
ATOM 1856 C CA . ASN A 1 238 ? -31.321 6.662 38.634 1.00 80.38 238 ASN A CA 1
ATOM 1857 C C . ASN A 1 238 ? -30.597 7.819 37.923 1.00 80.38 238 ASN A C 1
ATOM 1859 O O . ASN A 1 238 ? -30.595 7.897 36.694 1.00 80.38 238 ASN A O 1
ATOM 1863 N N . ARG A 1 239 ? -29.974 8.730 38.681 1.00 85.25 239 ARG 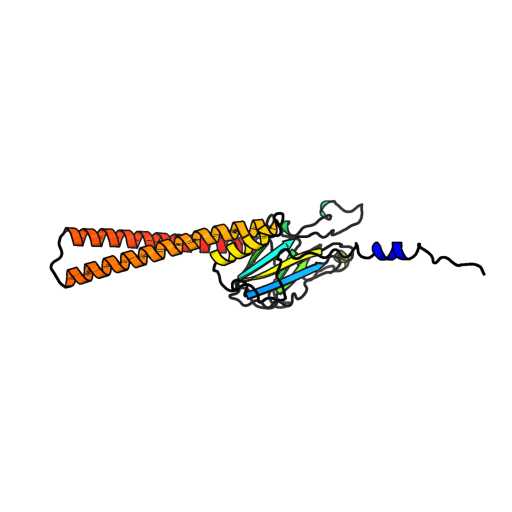A N 1
ATOM 1864 C CA . ARG A 1 239 ? -29.136 9.794 38.114 1.00 85.25 239 ARG A CA 1
ATOM 1865 C C . ARG A 1 239 ? -27.843 9.227 37.526 1.00 85.25 239 ARG A C 1
ATOM 1867 O O . ARG A 1 239 ? -27.484 9.607 36.417 1.00 85.25 239 ARG A O 1
ATOM 1874 N N . GLN A 1 240 ? -27.202 8.294 38.226 1.00 86.44 240 GLN A N 1
ATOM 1875 C CA . GLN A 1 240 ? -25.993 7.621 37.758 1.00 86.44 240 GLN A CA 1
ATOM 1876 C C . GLN A 1 240 ? -26.239 6.846 36.456 1.00 86.44 240 GLN A C 1
ATOM 1878 O O . GLN A 1 240 ? -25.439 6.956 35.532 1.00 86.44 240 GLN A O 1
ATOM 1883 N N . VAL A 1 241 ? -27.363 6.129 36.335 1.00 85.56 241 VAL A N 1
ATOM 1884 C CA . VAL A 1 241 ? -27.739 5.443 35.085 1.00 85.56 241 VAL A CA 1
ATOM 1885 C C . VAL A 1 241 ? -27.852 6.437 33.927 1.00 85.56 241 VAL A C 1
ATOM 1887 O O . VAL A 1 241 ? -27.251 6.209 32.884 1.00 85.56 241 VAL A O 1
ATOM 1890 N N . ARG A 1 242 ? -28.520 7.583 34.118 1.00 88.25 242 ARG A N 1
ATOM 1891 C CA . ARG A 1 242 ? -28.630 8.616 33.069 1.00 88.25 242 ARG A CA 1
ATOM 1892 C C . ARG A 1 242 ? -27.282 9.214 32.668 1.00 88.25 242 ARG A C 1
ATOM 1894 O O . ARG A 1 242 ? -27.067 9.509 31.496 1.00 88.25 242 ARG A O 1
ATOM 1901 N N . GLU A 1 243 ? -26.381 9.419 33.627 1.00 90.31 243 GLU A N 1
ATOM 1902 C CA . GLU A 1 243 ? -25.026 9.916 33.355 1.00 90.31 243 GLU A CA 1
ATOM 1903 C C . GLU A 1 243 ? -24.209 8.889 32.552 1.00 90.31 243 GLU A C 1
ATOM 1905 O O . GLU A 1 243 ? -23.526 9.259 31.594 1.00 90.31 243 GLU A O 1
ATOM 1910 N N . LEU A 1 244 ? -24.328 7.597 32.879 1.00 89.25 244 LEU A N 1
ATOM 1911 C CA . LEU A 1 244 ? -23.692 6.513 32.128 1.00 89.25 244 LEU A CA 1
ATOM 1912 C C . LEU A 1 244 ? -24.293 6.347 30.726 1.00 89.25 244 LEU A C 1
ATOM 1914 O O . LEU A 1 244 ? -23.543 6.185 29.768 1.00 89.25 244 LEU A O 1
ATOM 1918 N N . GLU A 1 245 ? -25.615 6.447 30.574 1.00 89.69 245 GLU A N 1
ATOM 1919 C CA . GLU A 1 245 ? -26.292 6.422 29.270 1.00 89.69 245 GLU A CA 1
ATOM 1920 C C . GLU A 1 245 ? -25.836 7.587 28.379 1.00 89.69 245 GLU A C 1
ATOM 1922 O O . GLU A 1 245 ? -25.528 7.388 27.203 1.00 89.69 245 GLU A O 1
ATOM 1927 N N . ALA A 1 246 ? -25.713 8.795 28.942 1.00 92.19 246 ALA A N 1
ATOM 1928 C CA . ALA A 1 246 ? -25.187 9.952 28.220 1.00 92.19 246 ALA A CA 1
ATOM 1929 C C . ALA A 1 246 ? -23.720 9.753 27.800 1.00 92.19 246 ALA A C 1
ATOM 1931 O O . ALA A 1 246 ? -23.339 10.106 26.680 1.00 92.19 246 ALA A O 1
ATOM 1932 N N . ARG A 1 247 ? -22.895 9.152 28.669 1.00 90.62 247 ARG A N 1
ATOM 1933 C CA . ARG A 1 247 ? -21.501 8.809 28.348 1.00 90.62 247 ARG A CA 1
ATOM 1934 C C . ARG A 1 247 ? -21.418 7.765 27.237 1.00 90.62 247 ARG A C 1
ATOM 1936 O O . ARG A 1 247 ? -20.637 7.946 26.307 1.00 90.62 247 ARG A O 1
ATOM 1943 N N . LEU A 1 248 ? -22.241 6.719 27.294 1.00 89.38 248 LEU A N 1
ATOM 1944 C CA . LEU A 1 248 ? -22.300 5.688 26.259 1.00 89.38 248 LEU A CA 1
ATOM 1945 C C . LEU A 1 248 ? -22.694 6.282 24.901 1.00 89.38 248 LEU A C 1
ATOM 1947 O O . LEU A 1 248 ? -22.040 5.995 23.901 1.00 89.38 248 LEU A O 1
ATOM 1951 N N . ALA A 1 249 ? -23.704 7.157 24.870 1.00 90.62 249 ALA A N 1
ATOM 1952 C CA . ALA A 1 249 ? -24.112 7.851 23.649 1.00 90.62 249 ALA A CA 1
ATOM 1953 C C . ALA A 1 249 ? -22.973 8.712 23.065 1.00 90.62 249 ALA A C 1
ATOM 1955 O O . ALA A 1 249 ? -22.759 8.722 21.853 1.00 90.62 249 ALA A O 1
ATOM 1956 N N . SER A 1 250 ? -22.200 9.389 23.921 1.00 91.19 250 SER A N 1
ATOM 1957 C CA . SER A 1 250 ? -21.019 10.164 23.512 1.00 91.19 250 SER A CA 1
ATOM 1958 C C . SER A 1 250 ? -19.903 9.285 22.922 1.00 91.19 250 SER A C 1
ATOM 1960 O O . SER A 1 250 ? -19.317 9.618 21.888 1.00 91.19 250 SER A O 1
ATOM 1962 N N . LEU A 1 251 ? -19.634 8.123 23.529 1.00 89.25 251 LEU A N 1
ATOM 1963 C CA . LEU A 1 251 ? -18.644 7.166 23.020 1.00 89.25 251 LEU A CA 1
ATOM 1964 C C . LEU A 1 251 ? -19.071 6.576 21.672 1.00 89.25 251 LEU A C 1
ATOM 1966 O O . LEU A 1 251 ? -18.263 6.501 20.751 1.00 89.25 251 LEU A O 1
ATOM 1970 N N . GLN A 1 252 ? -20.351 6.232 21.518 1.00 87.69 252 GLN A N 1
ATOM 1971 C CA . GLN A 1 252 ? -20.901 5.766 20.243 1.00 87.69 252 GLN A CA 1
ATOM 1972 C C . GLN A 1 252 ? -20.800 6.835 19.145 1.00 87.69 252 GLN A C 1
ATOM 1974 O O . GLN A 1 252 ? -20.465 6.508 18.007 1.00 87.69 252 GLN A O 1
ATOM 1979 N N . ALA A 1 253 ? -21.031 8.109 19.480 1.00 90.81 253 ALA A N 1
ATOM 1980 C CA . ALA A 1 253 ? -20.834 9.214 18.544 1.00 90.81 253 ALA A CA 1
ATOM 1981 C C . ALA A 1 253 ? -19.360 9.353 18.125 1.00 90.81 253 ALA A C 1
ATOM 1983 O O . ALA A 1 253 ? -19.074 9.473 16.936 1.00 90.81 253 ALA A O 1
ATOM 1984 N N . THR A 1 254 ? -18.428 9.251 19.080 1.00 89.62 254 THR A N 1
ATOM 1985 C CA . THR A 1 254 ? -16.979 9.259 18.803 1.00 89.62 254 THR A CA 1
ATOM 1986 C C . THR A 1 254 ? -16.574 8.111 17.872 1.00 89.62 254 THR A C 1
ATOM 1988 O O . THR A 1 254 ? -15.835 8.320 16.913 1.00 89.62 254 THR A O 1
ATOM 1991 N N . LEU A 1 255 ? -17.082 6.897 18.111 1.00 88.25 255 LEU A N 1
ATOM 1992 C CA . LEU A 1 255 ? -16.818 5.739 17.249 1.00 88.25 255 LEU A CA 1
ATOM 1993 C C . LEU A 1 255 ? -17.340 5.956 15.821 1.00 88.25 255 LEU A C 1
ATOM 1995 O O . LEU A 1 255 ? -16.637 5.658 14.856 1.00 88.25 255 LEU A O 1
ATOM 1999 N N . ALA A 1 256 ? -18.537 6.531 15.674 1.00 90.19 256 ALA A N 1
ATOM 2000 C CA . ALA A 1 256 ? -19.087 6.873 14.364 1.00 90.19 256 ALA A CA 1
ATOM 2001 C C . ALA A 1 256 ? -18.243 7.936 13.634 1.00 90.19 256 ALA A C 1
ATOM 2003 O O . ALA A 1 256 ? -18.033 7.833 12.424 1.00 90.19 256 ALA A O 1
ATOM 2004 N N . GLU A 1 257 ? -17.719 8.928 14.359 1.00 89.75 257 GLU A N 1
ATOM 2005 C CA . GLU A 1 257 ? -16.820 9.945 13.805 1.00 89.75 257 GLU A CA 1
ATOM 2006 C C . GLU A 1 257 ? -15.488 9.335 13.337 1.00 89.75 257 GLU A C 1
ATOM 2008 O O . GLU A 1 257 ? -15.031 9.620 12.227 1.00 89.75 257 GLU A O 1
ATOM 2013 N N . LEU A 1 258 ? -14.890 8.444 14.135 1.00 88.19 258 LEU A N 1
ATOM 2014 C CA . LEU A 1 258 ? -13.670 7.715 13.770 1.00 88.19 258 LEU A CA 1
ATOM 2015 C C . LEU A 1 258 ? -13.863 6.868 12.501 1.00 88.19 258 LEU A C 1
ATOM 2017 O O . LEU A 1 258 ? -13.011 6.898 11.607 1.00 88.19 258 LEU A O 1
ATOM 2021 N N . ASP A 1 259 ? -14.985 6.154 12.383 1.00 85.44 259 ASP A N 1
ATOM 2022 C CA . ASP A 1 259 ? -15.330 5.388 11.177 1.00 85.44 259 ASP A CA 1
ATOM 2023 C C . ASP A 1 259 ? -15.510 6.304 9.953 1.00 85.44 259 ASP A C 1
ATOM 2025 O O . ASP A 1 259 ? -14.986 6.029 8.867 1.00 85.44 259 ASP A O 1
ATOM 2029 N N . GLN A 1 260 ? -16.177 7.450 10.125 1.00 88.00 260 GLN A N 1
ATOM 2030 C CA . GLN A 1 260 ? -16.338 8.433 9.056 1.00 88.00 260 GLN A CA 1
ATOM 2031 C C . GLN A 1 260 ? -14.989 9.002 8.589 1.00 88.00 260 GLN A C 1
ATOM 2033 O O . GLN A 1 260 ? -14.756 9.091 7.380 1.00 88.00 260 GLN A O 1
ATOM 2038 N N . MET A 1 261 ? -14.079 9.333 9.509 1.00 85.56 261 MET A N 1
ATOM 2039 C CA . MET A 1 261 ? -12.736 9.814 9.164 1.00 85.56 261 MET A CA 1
ATOM 2040 C C . MET A 1 261 ? -11.939 8.768 8.376 1.00 85.56 261 MET A C 1
ATOM 2042 O O . MET A 1 261 ? -11.321 9.097 7.361 1.00 85.56 261 MET A O 1
ATOM 2046 N N . LYS A 1 262 ? -11.993 7.490 8.778 1.00 81.88 262 LYS A N 1
ATOM 2047 C CA . LYS A 1 262 ? -11.349 6.394 8.032 1.00 81.88 262 LYS A CA 1
ATOM 2048 C C . LYS A 1 262 ? -11.916 6.259 6.619 1.00 81.88 262 LYS A C 1
ATOM 2050 O O . LYS A 1 262 ? -11.151 6.130 5.661 1.00 81.88 262 LYS A O 1
ATOM 2055 N N . LYS A 1 263 ? -13.243 6.330 6.469 1.00 82.38 263 LYS A N 1
ATOM 2056 C CA . LYS A 1 263 ? -13.907 6.300 5.157 1.00 82.38 263 LYS A CA 1
ATOM 2057 C C . LYS A 1 263 ? -13.507 7.489 4.290 1.00 82.38 263 LYS A C 1
ATOM 2059 O O . LYS A 1 263 ? -13.249 7.306 3.103 1.00 82.38 263 LYS A O 1
ATOM 2064 N N . GLN A 1 264 ? -13.414 8.688 4.863 1.00 82.81 264 GLN A N 1
ATOM 2065 C CA . GLN A 1 264 ? -12.984 9.875 4.127 1.00 82.81 264 GLN A CA 1
ATOM 2066 C C . GLN A 1 264 ? -11.541 9.733 3.628 1.00 82.81 264 GLN A C 1
ATOM 2068 O O . GLN A 1 264 ? -11.285 9.995 2.456 1.00 82.81 264 GLN A O 1
ATOM 2073 N N . LEU A 1 265 ? -10.627 9.229 4.462 1.00 78.06 265 LEU A N 1
ATOM 2074 C CA . LEU A 1 265 ? -9.246 8.947 4.054 1.00 78.06 265 LEU A CA 1
ATOM 2075 C C . LEU A 1 265 ? -9.179 7.952 2.886 1.00 78.06 265 LEU A C 1
ATOM 2077 O O . LEU A 1 265 ? -8.434 8.164 1.929 1.00 78.06 265 LEU A O 1
ATOM 2081 N N . GLN A 1 266 ? -9.992 6.893 2.921 1.00 73.62 266 GLN A N 1
ATOM 2082 C CA . GLN A 1 266 ? -10.092 5.940 1.810 1.00 73.62 266 GLN A CA 1
ATOM 2083 C C . GLN A 1 266 ? -10.669 6.583 0.539 1.00 73.62 266 GLN A C 1
ATOM 2085 O O . GLN A 1 266 ? -10.198 6.306 -0.563 1.00 73.62 266 GLN A O 1
ATOM 2090 N N . GLN A 1 267 ? -11.669 7.458 0.665 1.00 76.50 267 GLN A N 1
ATOM 2091 C CA . GLN A 1 267 ? -12.257 8.156 -0.480 1.00 76.50 267 GLN A CA 1
ATOM 2092 C C . GLN A 1 267 ? -11.306 9.181 -1.102 1.00 76.50 267 GLN A C 1
ATOM 2094 O O . GLN A 1 267 ? -11.234 9.281 -2.325 1.00 76.50 267 GLN A O 1
ATOM 2099 N N . GLU A 1 268 ? -10.581 9.952 -0.293 1.00 76.19 268 GLU A N 1
ATOM 2100 C CA . GLU A 1 268 ? -9.572 10.897 -0.781 1.00 76.19 268 GLU A CA 1
ATOM 2101 C C . GLU A 1 268 ? -8.456 10.166 -1.526 1.00 76.19 268 GLU A C 1
ATOM 2103 O O . GLU A 1 268 ? -8.028 10.611 -2.592 1.00 76.19 268 GLU A O 1
ATOM 2108 N N . GLN A 1 269 ? -8.073 8.987 -1.037 1.00 67.25 269 GLN A N 1
ATOM 2109 C CA . GLN A 1 269 ? -7.150 8.108 -1.736 1.00 67.25 269 GLN A CA 1
ATOM 2110 C C . GLN A 1 269 ? -7.710 7.666 -3.094 1.00 67.25 269 GLN A C 1
ATOM 2112 O O . GLN A 1 269 ? -7.068 7.905 -4.114 1.00 67.25 269 GLN A O 1
ATOM 2117 N N . GLN A 1 270 ? -8.931 7.131 -3.146 1.00 67.44 270 GLN A N 1
ATOM 2118 C CA . GLN A 1 270 ? -9.557 6.723 -4.412 1.00 67.44 270 GLN A CA 1
ATOM 2119 C C . GLN A 1 270 ? -9.703 7.887 -5.403 1.00 67.44 270 GLN A C 1
ATOM 2121 O O . GLN A 1 270 ? -9.499 7.717 -6.603 1.00 67.44 270 GLN A O 1
ATOM 2126 N N . LYS A 1 271 ? -10.022 9.094 -4.922 1.00 69.75 271 LYS A N 1
ATOM 2127 C CA . LYS A 1 271 ? -10.072 10.296 -5.765 1.00 69.75 271 LYS A CA 1
ATOM 2128 C C . LYS A 1 271 ? -8.690 10.665 -6.299 1.00 69.75 271 LYS A C 1
ATOM 2130 O O . LYS A 1 271 ? -8.577 11.018 -7.469 1.00 69.75 271 LYS A O 1
ATOM 2135 N N . SER A 1 272 ? -7.644 10.559 -5.480 1.00 63.12 272 SER A N 1
ATOM 2136 C CA . SER A 1 272 ? -6.267 10.805 -5.926 1.00 63.12 272 SER A CA 1
ATOM 2137 C C . SER A 1 272 ? -5.801 9.784 -6.974 1.00 63.12 272 SER A C 1
ATOM 2139 O O . SER A 1 272 ? -5.131 10.159 -7.936 1.00 63.12 272 SER A O 1
ATOM 2141 N N . GLU A 1 273 ? -6.252 8.530 -6.861 1.00 58.19 273 GLU A N 1
ATOM 2142 C CA . GLU A 1 273 ? -6.032 7.479 -7.864 1.00 58.19 273 GLU A CA 1
ATOM 2143 C C . GLU A 1 273 ? -6.756 7.769 -9.192 1.00 58.19 273 GLU A C 1
ATOM 2145 O O . GLU A 1 273 ? -6.261 7.388 -10.248 1.00 58.19 273 GLU A O 1
ATOM 2150 N N . GLN A 1 274 ? -7.920 8.430 -9.163 1.00 57.00 274 GLN A N 1
ATOM 2151 C CA . GLN A 1 274 ? -8.715 8.750 -10.362 1.00 57.00 274 GLN A CA 1
ATOM 2152 C C . GLN A 1 274 ? -8.307 10.060 -11.051 1.00 57.00 274 GLN A C 1
ATOM 2154 O O . GLN A 1 274 ? -8.565 10.233 -12.241 1.00 57.00 274 GLN A O 1
ATOM 2159 N N . LEU A 1 275 ? -7.699 10.995 -10.317 1.00 45.69 275 LEU A N 1
ATOM 2160 C CA . LEU A 1 275 ? -7.284 12.310 -10.825 1.00 45.69 275 LEU A CA 1
ATOM 2161 C C . LEU A 1 275 ? -5.870 12.321 -11.432 1.00 45.69 275 LEU A C 1
ATOM 2163 O O . LEU A 1 275 ? -5.396 13.382 -11.844 1.00 45.69 275 LEU A O 1
ATOM 2167 N N . THR A 1 276 ? -5.189 11.172 -11.492 1.00 44.03 276 THR A N 1
ATOM 2168 C CA . THR A 1 276 ? -3.845 11.041 -12.074 1.00 44.03 276 THR A CA 1
ATOM 2169 C C . THR A 1 276 ? -3.851 10.183 -13.329 1.00 44.03 276 THR A C 1
ATOM 2171 O O . THR A 1 276 ? -3.253 10.658 -14.325 1.00 44.03 276 THR A O 1
#

Radius of gyration: 27.45 Å; chains: 1; bounding box: 103×41×75 Å

Foldseek 3Di:
DDDDDDDPPVVVVVVVVVPPPPPLDALFDDDPVDDDDQFFPDKAKDKAWFQFFWWDFRVDWADQAWKKKKAKWKFKQLAPDPPDDCCSPRHILLCQQFKWKFFDDQPTFIFRQHFHNARMHIDHRGGHTMIIYTDPDDADRSGGDPDGVSRRNMGMIMIMMMTTTPDLQLVVVLVSLVVSCVVVVVRRNSVRVSVVSVVVNVLVVLLVVLVVLLVVLVVVLVVLVVVCVVDPDDPVSVVVSVVSVVSNVVSVVVNVVSVVVVVVVNVVSVVSRVVD

Secondary structure (DSSP, 8-state):
--PPPP-TTSSSTTTSTTTT------SS---TTSPPPTTEEEEEEEEEETT--SEEEEEEEE-TT-EEEEEEEEEEES--STTS-GGGSSB-GGGSSSEEEEESSTTSPPB-SS-TT-SEEEE-S--EEEEEEE-SS-B-TTS-BS-GGGGTT-EEEEEEEEEEESS--HHHHHHHHHHHHTTSTT-HHHHHHHHHHHHHHHHHHHHHHHHHHHHHHHHHHHHHHHHHHHS---HHHHHHHHHHHHHHHHHHHHHHHHHHHHHHHHHHHHHHHH--

pLDDT: mean 86.39, std 15.08, range [39.72, 98.44]

Sequence (276 aa):
MKKREPDLFCISLLLITILLINCSSPNIHIDKSKPLPPVVKLYKHVTVAGGVSGLRDTGVDIERTDSVTILATGSINFCPKPYCPATYQNVTPELGWPLIARVGGKDSHYFRPLVRGQNSGNFSGREGKLYLGYKTGALAFNGAALNPDYYKDDIGAFSVDIIIWANNDYIQIAGFLEKQLARDPENKALEYELARFNMLKRYQIAEQEAEKEAEKTQKEISELQEKAAAQPTSTAENRQVRELEARLASLQATLAELDQMKKQLQQEQQKSEQLT